Protein AF-A0A523I0T0-F1 (afdb_monomer_lite)

Secondary structure (DSSP, 8-state):
--SSS--EEEE-SSS-B-SS-EEETTEEEEEB-STT-EEEEEEEEEETTEEEEEEEEEEE--TTSPPPHHHHHHHHHHHHHHHHHS--------SS--TTSHHHHTTT-HHHHHHHHTSGGGGHHHHHHTTT-TT-HHHHHHHBSSTTSTTS---TTT-GGGBSS-HHHHS-BSSS-HHHHHHHHHTT-----TTTTS-TTB----HHHHHTTSSTTT-TT--HHHHHTTT--

Radius of gyration: 25.69 Å; chains: 1; bounding box: 60×39×74 Å

Structure (mmCIF, N/CA/C/O backbone):
data_AF-A0A523I0T0-F1
#
_entry.id   AF-A0A523I0T0-F1
#
loop_
_atom_site.group_P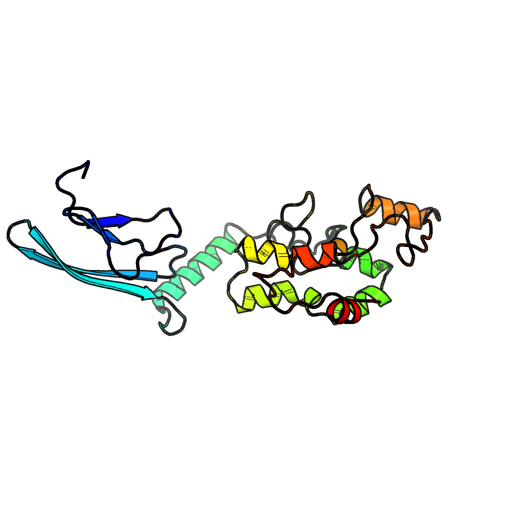DB
_atom_site.id
_atom_site.type_symbol
_atom_site.label_atom_id
_atom_site.label_alt_id
_atom_site.label_comp_id
_atom_site.label_asym_id
_atom_site.label_entity_id
_atom_site.label_seq_id
_atom_site.pdbx_PDB_ins_code
_atom_site.Cartn_x
_atom_site.Cartn_y
_atom_site.Cartn_z
_atom_site.occupancy
_atom_site.B_iso_or_equiv
_atom_site.auth_seq_id
_atom_site.auth_comp_id
_atom_site.auth_asym_id
_atom_site.auth_atom_id
_atom_site.pdbx_PDB_model_num
ATOM 1 N N . GLN A 1 1 ? -18.022 21.959 32.969 1.00 61.81 1 GLN A N 1
ATOM 2 C CA . GLN A 1 1 ? -19.221 21.447 32.270 1.00 61.81 1 GLN A CA 1
ATOM 3 C C . GLN A 1 1 ? -19.981 22.654 31.730 1.00 61.81 1 GLN A C 1
ATOM 5 O O . GLN A 1 1 ? -20.271 23.535 32.523 1.00 61.81 1 GLN A O 1
ATOM 10 N N . LYS A 1 2 ? -20.176 22.768 30.404 1.00 80.88 2 LYS A N 1
ATOM 11 C CA . LYS A 1 2 ? -20.834 23.942 29.781 1.00 80.88 2 LYS A CA 1
ATOM 12 C C . LYS A 1 2 ? -22.354 23.777 29.613 1.00 80.88 2 LYS A C 1
ATOM 14 O O . LYS A 1 2 ? -23.049 24.778 29.516 1.00 80.88 2 LYS A O 1
ATOM 19 N N . VAL A 1 3 ? -22.856 22.538 29.596 1.00 86.50 3 VAL A N 1
ATOM 20 C CA . VAL A 1 3 ? -24.287 22.200 29.487 1.00 86.50 3 VAL A CA 1
ATOM 21 C C . VAL A 1 3 ? -24.682 21.310 30.666 1.00 86.50 3 VAL A C 1
ATOM 23 O O . VAL A 1 3 ? -23.983 20.340 30.972 1.00 86.50 3 VAL A O 1
ATOM 26 N N . ASN A 1 4 ? -25.783 21.656 31.332 1.00 85.56 4 ASN A N 1
ATOM 27 C CA . ASN A 1 4 ? -26.308 20.945 32.499 1.00 85.56 4 ASN A CA 1
ATOM 28 C C . ASN A 1 4 ? -27.367 19.909 32.087 1.00 85.56 4 ASN A C 1
ATOM 30 O O . ASN A 1 4 ? -28.010 20.065 31.055 1.00 85.56 4 ASN A O 1
ATOM 34 N N . GLY A 1 5 ? -27.557 18.869 32.906 1.00 86.94 5 GLY A N 1
ATOM 35 C CA . GLY A 1 5 ? -28.616 17.865 32.714 1.00 86.94 5 GLY A CA 1
ATOM 36 C C . GLY A 1 5 ? -28.286 16.710 31.762 1.00 86.94 5 GLY A C 1
ATOM 37 O O . GLY A 1 5 ? -29.172 15.925 31.454 1.00 86.94 5 GLY A O 1
ATOM 38 N N . ILE A 1 6 ? -27.039 16.589 31.292 1.00 89.12 6 ILE A N 1
ATOM 39 C CA . ILE A 1 6 ? -26.602 15.455 30.464 1.00 89.12 6 ILE A CA 1
ATOM 40 C C . ILE A 1 6 ? -25.821 14.469 31.332 1.00 89.12 6 ILE A C 1
ATOM 42 O O . ILE A 1 6 ? -24.709 14.775 31.769 1.00 89.12 6 ILE A O 1
ATOM 46 N N . ASP A 1 7 ? -26.377 13.280 31.545 1.00 88.19 7 ASP A N 1
ATOM 47 C CA . ASP A 1 7 ? -25.743 12.226 32.346 1.00 88.19 7 ASP A CA 1
ATOM 48 C C . ASP A 1 7 ? -24.872 11.281 31.512 1.00 88.19 7 ASP A C 1
ATOM 50 O O . ASP A 1 7 ? -23.849 10.798 32.000 1.00 88.19 7 ASP A O 1
ATOM 54 N N . ILE A 1 8 ? -25.236 11.043 30.246 1.00 90.62 8 ILE A N 1
ATOM 55 C CA . ILE A 1 8 ? -24.510 10.155 29.329 1.00 90.62 8 ILE A CA 1
ATOM 56 C C . ILE A 1 8 ? -24.350 10.822 27.961 1.00 90.62 8 ILE A C 1
ATOM 58 O O . ILE A 1 8 ? -25.305 11.360 27.406 1.00 90.62 8 ILE A O 1
ATOM 62 N N . ILE A 1 9 ? -23.145 10.743 27.398 1.00 91.38 9 ILE A N 1
ATOM 63 C CA . ILE A 1 9 ? -22.835 11.098 26.015 1.00 91.38 9 ILE A CA 1
ATOM 64 C C . ILE A 1 9 ? -22.282 9.864 25.315 1.00 91.38 9 ILE A C 1
ATOM 66 O O . ILE A 1 9 ? -21.262 9.298 25.711 1.00 91.38 9 ILE A O 1
ATOM 70 N N . ILE A 1 10 ? -22.946 9.492 24.229 1.00 90.25 10 ILE A N 1
ATOM 71 C CA . ILE A 1 10 ? -22.467 8.503 23.274 1.00 90.25 10 ILE A CA 1
ATOM 72 C C . ILE A 1 10 ? -21.902 9.295 22.095 1.00 90.25 10 ILE A C 1
ATOM 74 O O . ILE A 1 10 ? -22.659 9.886 21.327 1.00 90.25 10 ILE A O 1
ATOM 78 N N . SER A 1 11 ? -20.576 9.382 22.000 1.00 84.62 11 SER A N 1
ATOM 79 C CA . SER A 1 11 ? -19.904 10.229 21.011 1.00 84.62 11 SER A CA 1
ATOM 80 C C . SER A 1 11 ? -19.374 9.398 19.847 1.00 84.62 11 SER A C 1
ATOM 82 O O . SER A 1 11 ? -18.703 8.385 20.043 1.00 84.62 11 SER A O 1
ATOM 84 N N . GLY A 1 12 ? -19.651 9.869 18.632 1.00 74.94 12 GLY A N 1
ATOM 85 C CA . GLY A 1 12 ? -19.039 9.402 17.386 1.00 74.94 12 GLY A CA 1
ATOM 86 C C . GLY A 1 12 ? -18.288 10.537 16.685 1.00 74.94 12 GLY A C 1
ATOM 87 O O . GLY A 1 12 ? -17.949 11.527 17.328 1.00 74.94 12 GLY A O 1
ATOM 88 N N . HIS A 1 13 ? -18.107 10.414 15.367 1.00 72.19 13 HIS A N 1
ATOM 89 C CA . HIS A 1 13 ? -17.431 11.346 14.443 1.00 72.19 13 HIS A CA 1
ATOM 90 C C . HIS A 1 13 ? -15.914 11.165 14.299 1.00 72.19 13 HIS A C 1
ATOM 92 O O . HIS A 1 13 ? -15.444 10.995 13.175 1.00 72.19 13 HIS A O 1
ATOM 98 N N . ASP A 1 14 ? -15.153 11.154 15.391 1.00 65.44 14 ASP A N 1
ATOM 99 C CA . ASP A 1 14 ? -13.724 10.841 15.334 1.00 65.44 14 ASP A CA 1
ATOM 100 C C . ASP A 1 14 ? -13.468 9.327 15.432 1.00 65.44 14 ASP A C 1
ATOM 102 O O . ASP A 1 14 ? -14.340 8.528 15.775 1.00 65.44 14 ASP A O 1
ATOM 106 N N . THR A 1 15 ? -12.257 8.894 15.087 1.00 73.06 15 THR A N 1
ATOM 107 C CA . THR A 1 15 ? -11.855 7.483 15.212 1.00 73.06 15 THR A CA 1
ATOM 108 C C . THR A 1 15 ? -11.421 7.126 16.635 1.00 73.06 15 THR A C 1
ATOM 110 O O . THR A 1 15 ? -10.861 6.047 16.850 1.00 73.06 15 THR A O 1
ATOM 113 N N . GLN A 1 16 ? -11.638 8.022 17.606 1.00 71.56 16 GLN A N 1
ATOM 114 C CA . GLN A 1 16 ? -11.238 7.798 18.988 1.00 71.56 16 GLN A CA 1
ATOM 115 C C . GLN A 1 16 ? -12.100 6.710 19.625 1.00 71.56 16 GLN A C 1
ATOM 117 O O . GLN A 1 16 ? -13.271 6.509 19.299 1.00 71.56 16 GLN A O 1
ATOM 122 N N . ARG A 1 17 ? -11.493 5.973 20.554 1.00 79.69 17 ARG A N 1
ATOM 123 C CA . ARG A 1 17 ? -12.174 4.925 21.308 1.00 79.69 17 ARG A CA 1
ATOM 124 C C . ARG A 1 17 ? -11.760 4.968 22.763 1.00 79.69 17 ARG A C 1
ATOM 126 O O . ARG A 1 17 ? -10.585 5.140 23.085 1.00 79.69 17 ARG A O 1
ATOM 133 N N . THR A 1 18 ? -12.720 4.709 23.633 1.00 82.00 18 THR A N 1
ATOM 134 C CA . THR A 1 18 ? -12.491 4.568 25.067 1.00 82.00 18 THR A CA 1
ATOM 135 C C . THR A 1 18 ? -12.765 3.125 25.468 1.00 82.00 18 THR A C 1
ATOM 137 O O . THR A 1 18 ? -13.880 2.643 25.280 1.00 82.00 18 THR A O 1
ATOM 140 N N . GLN A 1 19 ? -11.773 2.424 26.029 1.00 82.06 19 GLN A N 1
ATOM 141 C CA . GLN A 1 19 ? -11.957 1.030 26.472 1.00 82.06 19 GLN A CA 1
ATOM 142 C C . GLN A 1 19 ? -12.979 0.909 27.613 1.00 82.06 19 GLN A C 1
ATOM 144 O O . GLN A 1 19 ? -13.747 -0.050 27.678 1.00 82.06 19 GLN A O 1
ATOM 149 N N . LYS A 1 20 ? -12.989 1.911 28.497 1.00 87.94 20 LYS A N 1
ATOM 150 C CA . LYS A 1 20 ? -13.988 2.130 29.545 1.00 87.94 20 LYS A CA 1
ATOM 151 C C . LYS A 1 20 ? -14.533 3.552 29.410 1.00 87.94 20 LYS A C 1
ATOM 153 O O . LYS A 1 20 ? -13.787 4.408 28.935 1.00 87.94 20 LYS A O 1
ATOM 158 N N . PRO A 1 21 ? -15.771 3.832 29.839 1.00 89.62 21 PRO A N 1
ATOM 159 C CA . PRO A 1 21 ? -16.341 5.167 29.723 1.00 89.62 21 PRO A CA 1
ATOM 160 C C . PRO A 1 21 ? -15.523 6.192 30.509 1.00 89.62 21 PRO A C 1
ATOM 162 O O . PRO A 1 21 ? -15.127 5.944 31.650 1.00 89.62 21 PRO A O 1
ATOM 165 N N . ALA A 1 22 ? -15.285 7.350 29.907 1.00 89.06 22 ALA A N 1
ATOM 166 C CA . ALA A 1 22 ? -14.664 8.482 30.572 1.00 89.06 22 ALA A CA 1
ATOM 167 C C . ALA A 1 22 ? -15.710 9.242 31.397 1.00 89.06 22 ALA A C 1
ATOM 169 O O . ALA A 1 22 ? -16.872 9.331 31.009 1.00 89.06 22 ALA A O 1
ATOM 170 N N . ARG A 1 23 ? -15.314 9.834 32.526 1.00 88.06 23 ARG A N 1
ATOM 171 C CA . ARG A 1 23 ? -16.194 10.707 33.315 1.00 88.06 23 ARG A CA 1
ATOM 172 C C . ARG A 1 23 ? -15.711 12.147 33.202 1.00 88.06 23 ARG A C 1
ATOM 174 O O . ARG A 1 23 ? -14.599 12.459 33.615 1.00 88.06 23 ARG A O 1
ATOM 181 N N . ILE A 1 24 ? -16.553 13.022 32.658 1.00 87.44 24 ILE A N 1
ATOM 182 C CA . ILE A 1 24 ? -16.276 14.454 32.512 1.00 87.44 24 ILE A CA 1
ATOM 183 C C . ILE A 1 24 ? -17.302 15.217 33.351 1.00 87.44 24 ILE A C 1
ATOM 185 O O . ILE A 1 24 ? -18.453 15.404 32.960 1.00 87.44 24 ILE A O 1
ATOM 189 N N . GLY A 1 25 ? -16.891 15.643 34.548 1.00 87.56 25 GLY A N 1
ATOM 190 C CA . GLY A 1 25 ? -17.814 16.196 35.540 1.00 87.56 25 GLY A CA 1
ATOM 191 C C . GLY A 1 25 ? -18.837 15.148 35.990 1.00 87.56 25 GLY A C 1
ATOM 192 O O . GLY A 1 25 ? -18.470 14.074 36.477 1.00 87.56 25 GLY A O 1
ATOM 193 N N . LYS A 1 26 ? -20.131 15.452 35.835 1.00 85.06 26 LYS A N 1
ATOM 194 C CA . LYS A 1 26 ? -21.208 14.501 36.160 1.00 85.06 26 LYS A CA 1
ATOM 195 C C . LYS A 1 26 ? -21.524 13.526 35.024 1.00 85.06 26 LYS A C 1
ATOM 197 O O . LYS A 1 26 ? -22.136 12.499 35.292 1.00 85.06 26 LYS A O 1
ATOM 202 N N . THR A 1 27 ? -21.057 13.816 33.813 1.00 89.81 27 THR A N 1
ATOM 203 C CA . THR A 1 27 ? -21.415 13.095 32.593 1.00 89.81 27 THR A CA 1
ATOM 204 C C . THR A 1 27 ? -20.467 11.928 32.327 1.00 89.81 27 THR A C 1
ATOM 206 O O . THR A 1 27 ? -19.245 12.072 32.414 1.00 89.81 27 THR A O 1
ATOM 209 N N . VAL A 1 28 ? -21.028 10.780 31.966 1.00 91.25 28 VAL A N 1
ATOM 210 C CA . VAL A 1 28 ? -20.309 9.621 31.430 1.00 91.25 28 VAL A CA 1
ATOM 211 C C . VAL A 1 28 ? -20.223 9.756 29.913 1.00 91.25 28 VAL A C 1
ATOM 213 O O . VAL A 1 28 ? -21.230 9.981 29.255 1.00 91.25 28 VAL A O 1
ATOM 216 N N . VAL A 1 29 ? -19.033 9.616 29.346 1.00 91.06 29 VAL A N 1
ATOM 217 C CA . VAL A 1 29 ? -18.774 9.728 27.910 1.00 91.06 29 VAL A CA 1
ATOM 218 C C . VAL A 1 29 ? -18.196 8.415 27.407 1.00 91.06 29 VAL A C 1
ATOM 220 O O . VAL A 1 29 ? -17.212 7.918 27.955 1.00 91.06 29 VAL A O 1
ATOM 223 N N . MET A 1 30 ? -18.786 7.861 26.353 1.00 90.62 30 MET A N 1
ATOM 224 C CA . MET A 1 30 ? -18.256 6.686 25.673 1.00 90.62 30 MET A CA 1
ATOM 225 C C . MET A 1 30 ? -18.042 6.977 24.191 1.00 90.62 30 MET A C 1
ATOM 227 O O . MET A 1 30 ? -18.930 7.508 23.526 1.00 90.62 30 MET A O 1
ATOM 231 N N . GLN A 1 31 ? -16.860 6.613 23.693 1.00 88.06 31 GLN A N 1
ATOM 232 C CA . GLN A 1 31 ? -16.504 6.661 22.276 1.00 88.06 31 GLN A CA 1
ATOM 233 C C . GLN A 1 31 ? -16.249 5.246 21.763 1.00 88.06 31 GLN A C 1
ATOM 235 O O . GLN A 1 31 ? -15.441 4.506 22.335 1.00 88.06 31 GLN A O 1
ATOM 240 N N . MET A 1 32 ? -16.934 4.871 20.681 1.00 83.56 32 MET A N 1
ATOM 241 C CA . MET A 1 32 ? -16.984 3.491 20.182 1.00 83.56 32 MET A CA 1
ATOM 242 C C . MET A 1 32 ? -16.149 3.265 18.914 1.00 83.56 32 MET A C 1
ATOM 244 O O . MET A 1 32 ? -16.298 2.242 18.248 1.00 83.56 32 MET A O 1
ATOM 248 N N . GLY A 1 33 ? -15.242 4.188 18.584 1.00 81.88 33 GLY A N 1
ATOM 249 C CA . GLY A 1 33 ? -14.439 4.106 17.369 1.00 81.88 33 GLY A CA 1
ATOM 250 C C . GLY A 1 33 ? -15.294 4.186 16.103 1.00 81.88 33 GLY A C 1
ATOM 251 O O . GLY A 1 33 ? -16.332 4.842 16.070 1.00 81.88 33 GLY A O 1
ATOM 252 N N . SER A 1 34 ? -14.845 3.523 15.037 1.00 77.00 34 SER A N 1
ATOM 253 C CA . SER A 1 34 ? -15.437 3.640 13.702 1.00 77.00 34 SER A CA 1
ATOM 254 C C . SER A 1 34 ? -15.653 2.286 13.017 1.00 77.00 34 SER A C 1
ATOM 256 O O . SER A 1 34 ? -15.218 1.235 13.498 1.00 77.00 34 SER A O 1
ATOM 258 N N . LYS A 1 35 ? -16.338 2.324 11.863 1.00 72.62 35 LYS A N 1
ATOM 259 C CA . LYS A 1 35 ? -16.539 1.189 10.941 1.00 72.62 35 LYS A CA 1
ATOM 260 C C . LYS A 1 35 ? -17.270 -0.020 11.546 1.00 72.62 35 LYS A C 1
ATOM 262 O O . LYS A 1 35 ? -17.065 -1.137 11.093 1.00 72.62 35 LYS A O 1
ATOM 267 N N . GLY A 1 36 ? -18.071 0.183 12.595 1.00 80.12 36 GLY A N 1
ATOM 268 C CA . GLY A 1 36 ? -18.826 -0.903 13.230 1.00 80.12 36 GLY A CA 1
ATOM 269 C C . GLY A 1 36 ? -17.959 -1.999 13.862 1.00 80.12 36 GLY A C 1
ATOM 270 O O . GLY A 1 36 ? -18.461 -3.079 14.130 1.00 80.12 36 GLY A O 1
ATOM 271 N N . LYS A 1 37 ? -16.664 -1.751 14.120 1.00 81.06 37 LYS A N 1
ATOM 272 C CA . LYS A 1 37 ? -15.746 -2.756 14.698 1.00 81.06 37 LYS A CA 1
ATOM 273 C C . LYS A 1 37 ? -15.924 -2.962 16.203 1.00 81.06 37 LYS A C 1
ATOM 275 O O . LYS A 1 37 ? -15.339 -3.880 16.782 1.00 81.06 37 LYS A O 1
ATOM 280 N N . TYR A 1 38 ? -16.694 -2.093 16.851 1.00 88.44 38 TYR A N 1
ATOM 281 C CA . TYR A 1 38 ? -16.902 -2.134 18.287 1.00 88.44 38 TYR A CA 1
ATOM 282 C C . TYR A 1 38 ? -18.344 -1.814 18.657 1.00 88.44 38 TYR A C 1
ATOM 284 O O . TYR A 1 38 ? -18.980 -0.951 18.055 1.00 88.44 38 TYR A O 1
ATOM 292 N N . LEU A 1 39 ? -18.815 -2.469 19.711 1.00 90.19 39 LEU A N 1
ATOM 293 C CA . LEU A 1 39 ? -20.078 -2.192 20.369 1.00 90.19 39 LEU A CA 1
ATOM 294 C C . LEU A 1 39 ? -19.797 -1.593 21.748 1.00 90.19 39 LEU A C 1
ATOM 296 O O . LEU A 1 39 ? -19.111 -2.198 22.574 1.00 90.19 39 LEU A O 1
ATOM 300 N N . GLY A 1 40 ? -20.323 -0.397 22.006 1.00 91.00 40 GLY A N 1
ATOM 301 C CA . GLY A 1 40 ? -20.300 0.178 23.346 1.00 91.00 40 GLY A CA 1
ATOM 302 C C . GLY A 1 40 ? -21.360 -0.482 24.219 1.00 91.00 40 GLY A C 1
ATOM 303 O O . GLY A 1 40 ? -22.545 -0.347 23.936 1.00 91.00 40 GLY A O 1
ATOM 304 N N . HIS A 1 41 ? -20.943 -1.187 25.270 1.00 92.19 41 HIS A N 1
ATOM 305 C CA . HIS A 1 41 ? -21.846 -1.746 26.268 1.00 92.19 41 HIS A CA 1
ATOM 306 C C . HIS A 1 41 ? -21.789 -0.895 27.531 1.00 92.19 41 HIS A C 1
ATOM 308 O O . HIS A 1 41 ? -20.725 -0.757 28.136 1.00 92.19 41 HIS A O 1
ATOM 314 N N . LEU A 1 42 ? -22.930 -0.332 27.917 1.00 92.62 42 LEU A N 1
ATOM 315 C CA . LEU A 1 42 ? -23.086 0.454 29.128 1.00 92.62 42 LEU A CA 1
ATOM 316 C C . LEU A 1 42 ? -24.276 -0.075 29.926 1.00 92.62 42 LEU A C 1
ATOM 318 O O . LEU A 1 42 ? -25.382 -0.179 29.400 1.00 92.62 42 LEU A O 1
ATOM 322 N N . GLU A 1 43 ? -24.043 -0.359 31.197 1.00 93.12 43 GLU A N 1
ATOM 323 C CA . GLU A 1 43 ? -25.057 -0.784 32.149 1.00 93.12 43 GLU A CA 1
ATOM 324 C C . GLU A 1 43 ? -25.207 0.283 33.231 1.00 93.12 43 GLU A C 1
ATOM 326 O O . GLU A 1 43 ? -24.215 0.769 33.781 1.00 93.12 43 GLU A O 1
ATOM 331 N N . PHE A 1 44 ? -26.443 0.660 33.556 1.00 92.06 44 PHE A N 1
ATOM 332 C CA . PHE A 1 44 ? -26.725 1.717 34.525 1.00 92.06 44 PHE A CA 1
ATOM 333 C C . PHE A 1 44 ? -27.906 1.362 35.420 1.00 92.06 44 PHE A C 1
ATOM 335 O O . PHE A 1 44 ? -28.835 0.672 35.007 1.00 92.06 44 PHE A O 1
ATOM 342 N N . LYS A 1 45 ? -27.908 1.935 36.624 1.00 91.62 45 LYS A N 1
ATOM 343 C CA . LYS A 1 45 ? -29.076 1.996 37.504 1.00 91.62 45 LYS A CA 1
ATOM 344 C C . LYS A 1 45 ? -29.689 3.384 37.453 1.00 91.62 45 LYS A C 1
ATOM 346 O O . LYS A 1 45 ? -28.970 4.384 37.530 1.00 91.62 45 LYS A O 1
ATOM 351 N N . VAL A 1 46 ? -31.015 3.421 37.384 1.00 90.50 46 VAL A N 1
ATOM 352 C CA . VAL A 1 46 ? -31.809 4.649 37.418 1.00 90.50 46 VAL A CA 1
ATOM 353 C C . VAL A 1 46 ? -32.584 4.689 38.731 1.00 90.50 46 VAL A C 1
ATOM 355 O O . VAL A 1 46 ? -33.361 3.781 39.016 1.00 90.50 46 VAL A O 1
ATOM 358 N N . ALA A 1 47 ? -32.366 5.728 39.537 1.00 87.38 47 ALA A N 1
ATOM 359 C CA . ALA A 1 47 ? -33.095 5.952 40.784 1.00 87.38 47 ALA A CA 1
ATOM 360 C C . ALA A 1 47 ? -33.300 7.452 41.012 1.00 87.38 47 ALA A C 1
ATOM 362 O O . ALA A 1 47 ? -32.341 8.214 40.944 1.00 87.38 47 ALA A O 1
ATOM 363 N N . SER A 1 48 ? -34.535 7.878 41.291 1.00 82.50 48 SER A N 1
ATOM 364 C CA . SER A 1 48 ? -34.863 9.272 41.646 1.00 82.50 48 SER A CA 1
ATOM 365 C C . SER A 1 48 ? -34.245 10.321 40.703 1.00 82.50 48 SER A C 1
ATOM 367 O O . SER A 1 48 ? -33.629 11.282 41.158 1.00 82.50 48 SER A O 1
ATOM 369 N N . ASN A 1 49 ? -34.386 10.122 39.385 1.00 77.38 49 ASN A N 1
ATOM 370 C CA . ASN A 1 49 ? -33.811 10.962 38.318 1.00 77.38 49 ASN A CA 1
ATOM 371 C C . ASN A 1 49 ? -32.271 11.029 38.282 1.00 77.38 49 ASN A C 1
ATOM 373 O O . ASN A 1 49 ? -31.709 11.936 37.675 1.00 77.38 49 ASN A O 1
ATOM 377 N N . LEU A 1 50 ? -31.581 10.074 38.907 1.00 79.62 50 LEU A N 1
ATOM 378 C CA . LEU A 1 50 ? -30.132 9.924 38.832 1.00 79.62 50 LEU A CA 1
ATOM 379 C C . LEU A 1 50 ? -29.772 8.654 38.066 1.00 79.62 50 LEU A C 1
ATOM 381 O O . LEU A 1 50 ? -30.309 7.577 38.337 1.00 79.62 50 LEU A O 1
ATOM 385 N N . ILE A 1 51 ? -28.819 8.785 37.144 1.00 85.44 51 ILE A N 1
ATOM 386 C CA . ILE A 1 51 ? -28.206 7.661 36.437 1.00 85.44 51 ILE A CA 1
ATOM 387 C C . ILE A 1 51 ? -26.849 7.362 37.071 1.00 85.44 51 ILE A C 1
ATOM 389 O O . ILE A 1 51 ? -25.977 8.225 37.177 1.00 85.44 51 ILE A O 1
ATOM 393 N N . SER A 1 52 ? -26.656 6.112 37.478 1.00 85.06 52 SER A N 1
ATOM 394 C CA . SER A 1 52 ? -25.393 5.620 38.027 1.00 85.06 52 SER A CA 1
ATOM 395 C C . SER A 1 52 ? -24.866 4.475 37.169 1.00 85.06 52 SER A C 1
ATOM 397 O O . SER A 1 52 ? -25.526 3.451 37.010 1.00 85.06 52 SER A O 1
ATOM 399 N N . LEU A 1 53 ? -23.685 4.669 36.575 1.00 83.62 53 LEU A N 1
ATOM 400 C CA . LEU A 1 53 ? -23.012 3.648 35.771 1.00 83.62 53 LEU A CA 1
ATOM 401 C C . LEU A 1 53 ? -22.639 2.456 36.662 1.00 83.62 53 LEU A C 1
ATOM 403 O O . LEU A 1 53 ? -21.961 2.632 37.673 1.00 83.62 53 LEU A O 1
ATOM 407 N N . VAL A 1 54 ? -23.069 1.265 36.259 1.00 83.31 54 VAL A N 1
ATOM 408 C CA . VAL A 1 54 ? -22.730 -0.021 36.880 1.00 83.31 54 VAL A CA 1
ATOM 409 C C . VAL A 1 54 ? -21.495 -0.596 36.200 1.00 83.31 54 VAL A C 1
ATOM 411 O O . VAL A 1 54 ? -20.491 -0.865 36.854 1.00 83.31 54 VAL A O 1
ATOM 414 N N . GLU A 1 55 ? -21.542 -0.715 34.875 1.00 87.44 55 GLU A N 1
ATOM 415 C CA . GLU A 1 55 ? -20.451 -1.243 34.063 1.00 87.44 55 GLU A CA 1
ATOM 416 C C . GLU A 1 55 ? -20.404 -0.510 32.725 1.00 87.44 55 GLU A C 1
ATOM 418 O O . GLU A 1 55 ? -21.425 -0.110 32.171 1.00 87.44 55 GLU A O 1
ATOM 423 N N . GLY A 1 56 ? -19.205 -0.341 32.178 1.00 90.81 56 GLY A N 1
ATOM 424 C CA . GLY A 1 56 ? -19.047 0.096 30.804 1.00 90.81 56 GLY A CA 1
ATOM 425 C C . GLY A 1 56 ? -17.838 -0.556 30.163 1.00 90.81 56 GLY A C 1
ATOM 426 O O . GLY A 1 56 ? -16.738 -0.501 30.720 1.00 90.81 56 GLY A O 1
ATOM 427 N N . LYS A 1 57 ? -18.034 -1.161 28.992 1.00 90.00 57 LYS A N 1
ATOM 428 C CA . LYS A 1 57 ? -16.973 -1.826 28.235 1.00 90.00 57 LYS A CA 1
ATOM 429 C C . LYS A 1 57 ? -17.176 -1.692 26.740 1.00 90.00 57 LYS A C 1
ATOM 431 O O . LYS A 1 57 ? -18.296 -1.746 26.239 1.00 90.00 57 LYS A O 1
ATOM 436 N N . LEU A 1 58 ? -16.068 -1.572 26.027 1.00 90.06 58 LEU A N 1
ATOM 437 C CA . LEU A 1 58 ? -16.054 -1.651 24.578 1.00 90.06 58 LEU A CA 1
ATOM 438 C C . LEU A 1 58 ? -15.882 -3.114 24.147 1.00 90.06 58 LEU A C 1
ATOM 440 O O . LEU A 1 58 ? -14.876 -3.749 24.457 1.00 90.06 58 LEU A O 1
ATOM 444 N N . VAL A 1 59 ? -16.867 -3.656 23.439 1.00 89.88 59 VAL A N 1
ATOM 445 C CA . VAL A 1 59 ? -16.847 -5.028 22.926 1.00 89.88 59 VAL A CA 1
ATOM 446 C C . VAL A 1 59 ? -16.338 -5.003 21.492 1.00 89.88 59 VAL A C 1
ATOM 448 O O . VAL A 1 59 ? -16.900 -4.313 20.649 1.00 89.88 59 VAL A O 1
ATOM 451 N N . SER A 1 60 ? -15.270 -5.744 21.200 1.00 88.94 60 SER A N 1
ATOM 452 C CA . SER A 1 60 ? -14.772 -5.890 19.828 1.00 88.94 60 SER A CA 1
ATOM 453 C C . SER A 1 60 ? -15.662 -6.847 19.041 1.00 88.94 60 SER A C 1
ATOM 455 O O . SER A 1 60 ? -15.810 -8.005 19.430 1.00 88.94 60 SER A O 1
ATOM 457 N N . LEU A 1 61 ? -16.201 -6.368 17.921 1.00 86.12 61 LEU A N 1
ATOM 458 C CA . LEU A 1 61 ? -16.923 -7.184 16.952 1.00 86.12 61 LEU A CA 1
ATOM 459 C C . LEU A 1 61 ? -15.896 -7.770 15.978 1.00 86.12 61 LEU A C 1
ATOM 461 O O . LEU A 1 61 ? -15.326 -7.059 15.155 1.00 86.12 61 LEU A O 1
ATOM 465 N N . ASN A 1 62 ? -15.576 -9.048 16.163 1.00 84.12 62 ASN A N 1
ATOM 466 C CA . ASN A 1 62 ? -14.599 -9.795 15.371 1.00 84.12 62 ASN A CA 1
ATOM 467 C C . ASN A 1 62 ? -15.165 -11.175 15.012 1.00 84.12 62 ASN A C 1
ATOM 469 O O . ASN A 1 62 ? -16.215 -11.556 15.522 1.00 84.12 62 ASN A O 1
ATOM 473 N N . ALA A 1 63 ? -14.430 -11.944 14.206 1.00 81.38 63 ALA A N 1
ATOM 474 C CA . ALA A 1 63 ? -14.846 -13.249 13.679 1.00 81.38 63 ALA A CA 1
ATOM 475 C C . ALA A 1 63 ? -15.238 -14.313 14.730 1.00 81.38 63 ALA A C 1
ATOM 477 O O . ALA A 1 63 ? -15.744 -15.371 14.370 1.00 81.38 63 ALA A O 1
ATOM 478 N N . LYS A 1 64 ? -15.004 -14.074 16.029 1.00 85.88 64 LYS A N 1
ATOM 479 C CA . LYS A 1 64 ? -15.503 -14.951 17.102 1.00 85.88 64 LYS A CA 1
ATOM 480 C C . LYS A 1 64 ? -16.999 -14.779 17.365 1.00 85.88 64 LYS A C 1
ATOM 482 O O . LYS A 1 64 ? -17.592 -15.642 18.006 1.00 85.88 64 LYS A O 1
ATOM 487 N N . ILE A 1 65 ? -17.588 -13.666 16.934 1.00 88.81 65 ILE A N 1
ATOM 488 C CA . ILE A 1 65 ? -19.023 -13.412 17.017 1.00 88.81 65 ILE A CA 1
ATOM 489 C C . ILE A 1 65 ? -19.610 -13.798 15.656 1.00 88.81 65 ILE A C 1
ATOM 491 O O . ILE A 1 65 ? -19.245 -13.168 14.666 1.00 88.81 65 ILE A O 1
ATOM 495 N N . PRO A 1 66 ? -20.451 -14.842 15.579 1.00 88.81 66 PRO A N 1
ATOM 496 C CA . PRO A 1 66 ? -21.034 -15.264 14.314 1.00 88.81 66 PRO A CA 1
ATOM 497 C C . PRO A 1 66 ? -22.017 -14.215 13.794 1.00 88.81 66 PRO A C 1
ATOM 499 O O . PRO A 1 66 ? -22.723 -13.573 14.576 1.00 88.81 66 PRO A O 1
ATOM 502 N N . ASP A 1 67 ? -22.092 -14.092 12.471 1.00 85.94 67 ASP A N 1
ATOM 503 C CA . ASP A 1 67 ? -23.072 -13.231 11.822 1.00 85.94 67 ASP A CA 1
ATOM 504 C C . ASP A 1 67 ? -24.498 -13.728 12.085 1.00 85.94 67 ASP A C 1
ATOM 506 O O . ASP A 1 67 ? -24.788 -14.929 12.079 1.00 85.94 67 ASP A O 1
ATOM 510 N N . ASP A 1 68 ? -25.415 -12.783 12.282 1.00 93.94 68 ASP A N 1
ATOM 511 C CA . ASP A 1 68 ? -26.839 -13.082 12.361 1.00 93.94 68 ASP A CA 1
ATOM 512 C C . ASP A 1 68 ? -27.360 -13.475 10.970 1.00 93.94 68 ASP A C 1
ATOM 514 O O . ASP A 1 68 ? -27.262 -12.706 10.012 1.00 93.94 68 ASP A O 1
ATOM 518 N N . GLN A 1 69 ? -27.932 -14.678 10.851 1.00 93.50 69 GLN A N 1
ATOM 519 C CA . GLN A 1 69 ? -28.354 -15.233 9.558 1.00 93.50 69 GLN A CA 1
ATOM 520 C C . GLN A 1 69 ? -29.421 -14.383 8.859 1.00 93.50 69 GLN A C 1
ATOM 522 O O . GLN A 1 69 ? -29.435 -14.294 7.630 1.00 93.50 69 GLN A O 1
ATOM 527 N N . ARG A 1 70 ? -30.314 -13.745 9.624 1.00 95.38 70 ARG A N 1
ATOM 528 C CA . ARG A 1 70 ? -31.370 -12.897 9.069 1.00 95.38 70 ARG A CA 1
ATOM 529 C C . ARG A 1 70 ? -30.774 -11.601 8.527 1.00 95.38 70 ARG A C 1
ATOM 531 O O . ARG A 1 70 ? -31.130 -11.195 7.423 1.00 95.38 70 ARG A O 1
ATOM 538 N N . LEU A 1 71 ? -29.871 -10.960 9.271 1.00 90.88 71 LEU A N 1
ATOM 539 C CA . LEU A 1 71 ? -29.174 -9.760 8.802 1.00 90.88 71 LEU A CA 1
ATOM 540 C C . LEU A 1 7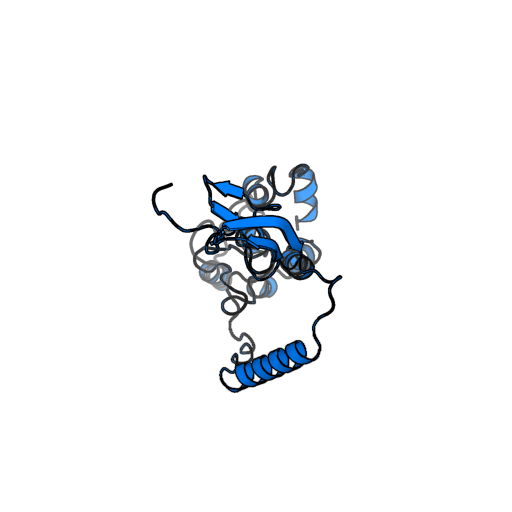1 ? -28.273 -10.062 7.605 1.00 90.88 71 LEU A C 1
ATOM 542 O O . LEU A 1 71 ? -28.303 -9.306 6.641 1.00 90.88 71 LEU A O 1
ATOM 546 N N . ALA A 1 72 ? -27.547 -11.180 7.616 1.00 81.38 72 ALA A N 1
ATOM 547 C CA . ALA A 1 72 ? -26.748 -11.618 6.474 1.00 81.38 72 ALA A CA 1
ATOM 548 C C . ALA A 1 72 ? -27.613 -11.806 5.214 1.00 81.38 72 ALA A C 1
ATOM 550 O O . ALA A 1 72 ? -27.217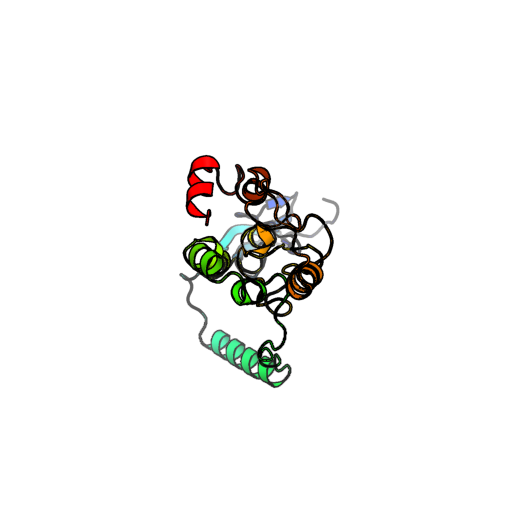 -11.399 4.122 1.00 81.38 72 ALA A O 1
ATOM 551 N N . GLY A 1 73 ? -28.825 -12.354 5.370 1.00 84.62 73 GLY A N 1
ATOM 552 C CA . GLY A 1 73 ? -29.816 -12.439 4.296 1.00 84.62 73 GLY A CA 1
ATOM 553 C C . GLY A 1 73 ? -30.215 -11.065 3.751 1.00 84.62 73 GLY A C 1
ATOM 554 O O . GLY A 1 73 ? -30.123 -10.842 2.547 1.00 84.62 73 GLY A O 1
ATOM 555 N N . LEU A 1 74 ? -30.575 -10.124 4.630 1.00 91.12 74 LEU A N 1
ATOM 556 C CA . LEU A 1 74 ? -30.955 -8.757 4.245 1.00 91.12 74 LEU A CA 1
ATOM 557 C C . LEU A 1 74 ? -29.810 -7.988 3.575 1.00 91.12 74 LEU A C 1
ATOM 559 O O . LEU A 1 74 ? -30.037 -7.290 2.591 1.00 91.12 74 LEU A O 1
ATOM 563 N N . VAL A 1 75 ? -28.583 -8.127 4.082 1.00 80.94 75 VAL A N 1
ATOM 564 C CA . VAL A 1 75 ? -27.383 -7.544 3.465 1.00 80.94 75 VAL A CA 1
ATOM 565 C C . VAL A 1 75 ? -27.163 -8.153 2.085 1.00 80.94 75 VAL A C 1
ATOM 567 O O . VAL A 1 75 ? -26.982 -7.415 1.126 1.00 80.94 75 VAL A O 1
ATOM 570 N N . SER A 1 76 ? -27.279 -9.477 1.943 1.00 76.81 76 SER A N 1
ATOM 571 C CA . SER A 1 76 ? -27.150 -10.143 0.643 1.00 76.81 76 SER A CA 1
ATOM 572 C C . SER A 1 76 ? -28.214 -9.687 -0.359 1.00 76.81 76 SER A C 1
ATOM 574 O O . SER A 1 76 ? -27.914 -9.495 -1.537 1.00 76.81 76 SER A O 1
ATOM 576 N N . GLU A 1 77 ? -29.461 -9.519 0.079 1.00 84.94 77 GLU A N 1
ATOM 577 C CA . GLU A 1 77 ? -30.543 -8.987 -0.752 1.00 84.94 77 GLU A CA 1
ATOM 578 C C . GLU A 1 77 ? -30.288 -7.535 -1.151 1.00 84.94 77 GLU A C 1
ATOM 580 O O . GLU A 1 77 ? -30.440 -7.196 -2.327 1.00 84.94 77 GLU A O 1
ATOM 585 N N . PHE A 1 78 ? -29.847 -6.699 -0.207 1.00 83.38 78 PHE A N 1
ATOM 586 C CA . PHE A 1 78 ? -29.448 -5.324 -0.479 1.00 83.38 78 PHE A CA 1
ATOM 587 C C . PHE A 1 78 ? -28.293 -5.269 -1.478 1.00 83.38 78 PHE A C 1
ATOM 589 O O . PHE A 1 78 ? -28.405 -4.550 -2.461 1.00 83.38 78 PHE A O 1
ATOM 596 N N . ASP A 1 79 ? -27.235 -6.058 -1.296 1.00 70.12 79 ASP A N 1
ATOM 597 C CA . ASP A 1 79 ? -26.082 -6.101 -2.198 1.00 70.12 79 ASP A CA 1
ATOM 598 C C . ASP A 1 79 ? -26.501 -6.524 -3.609 1.00 70.12 79 ASP A C 1
ATOM 600 O O . ASP A 1 79 ? -26.104 -5.900 -4.593 1.00 70.12 79 ASP A O 1
ATOM 604 N N . LYS A 1 80 ? -27.368 -7.539 -3.733 1.00 74.25 80 LYS A N 1
ATOM 605 C CA . LYS A 1 80 ? -27.935 -7.960 -5.026 1.00 74.25 80 LYS A CA 1
ATOM 606 C C . LYS A 1 80 ? -28.762 -6.847 -5.666 1.00 74.25 80 LYS A C 1
ATOM 608 O O . LYS A 1 80 ? -28.602 -6.573 -6.854 1.00 74.25 80 LYS A O 1
ATOM 613 N N . ALA A 1 81 ? -29.639 -6.202 -4.898 1.00 75.94 81 ALA A N 1
ATOM 614 C CA . ALA A 1 81 ? -30.479 -5.112 -5.382 1.00 75.94 81 ALA A CA 1
ATOM 615 C C . ALA A 1 81 ? -29.648 -3.880 -5.763 1.00 75.94 81 ALA A C 1
ATOM 617 O O . ALA A 1 81 ? -29.925 -3.258 -6.787 1.00 75.94 81 ALA A O 1
ATOM 618 N N . PHE A 1 82 ? -28.612 -3.570 -4.984 1.00 70.75 82 PHE A N 1
ATOM 619 C CA . PHE A 1 82 ? -27.661 -2.492 -5.210 1.00 70.75 82 PHE A CA 1
ATOM 620 C C . PHE A 1 82 ? -26.863 -2.743 -6.484 1.00 70.75 82 PHE A C 1
ATOM 622 O O . PHE A 1 82 ? -26.849 -1.880 -7.349 1.00 70.75 82 PHE A O 1
ATOM 629 N N . VAL A 1 83 ? -26.298 -3.940 -6.668 1.00 65.56 83 VAL A N 1
ATOM 630 C CA . VAL A 1 83 ? -25.621 -4.335 -7.915 1.00 65.56 83 VAL A CA 1
ATOM 631 C C . VAL A 1 83 ? -26.588 -4.344 -9.104 1.00 65.56 83 VAL A C 1
ATOM 633 O O . VAL A 1 83 ? -26.186 -4.044 -10.220 1.00 65.56 83 VAL A O 1
ATOM 636 N N . SER A 1 84 ? -27.868 -4.655 -8.904 1.00 68.38 84 SER A N 1
ATOM 637 C CA . SER A 1 84 ? -28.859 -4.619 -9.985 1.00 68.38 84 SER A CA 1
ATOM 638 C C . SER A 1 84 ? -29.297 -3.198 -10.368 1.00 68.38 84 SER A C 1
ATOM 640 O O . SER A 1 84 ? -29.531 -2.947 -11.548 1.00 68.38 84 SER A O 1
ATOM 642 N N . HIS A 1 85 ? -29.457 -2.286 -9.402 1.00 68.50 85 HIS A N 1
ATOM 643 C CA . HIS A 1 85 ? -29.922 -0.904 -9.622 1.00 68.50 85 HIS A CA 1
ATOM 644 C C . HIS A 1 85 ? -28.779 0.052 -9.964 1.00 68.50 85 HIS A C 1
ATOM 646 O O . HIS A 1 85 ? -28.929 0.955 -10.784 1.00 68.50 85 HIS A O 1
ATOM 652 N N . TYR A 1 86 ? -27.627 -0.181 -9.351 1.00 53.56 86 TYR A N 1
ATOM 653 C CA . TYR A 1 86 ? -26.347 0.425 -9.654 1.00 53.56 86 TYR A CA 1
ATOM 654 C C . TYR A 1 86 ? -25.434 -0.693 -10.135 1.00 53.56 86 TYR A C 1
ATOM 656 O O . TYR A 1 86 ? -24.543 -1.108 -9.388 1.00 53.56 86 TYR A O 1
ATOM 664 N N . PRO A 1 87 ? -25.637 -1.211 -11.363 1.00 47.19 87 PRO A N 1
ATOM 665 C CA . PRO A 1 87 ? -24.654 -2.090 -11.954 1.00 47.19 87 PRO A CA 1
ATOM 666 C C . PRO A 1 87 ? -23.343 -1.329 -11.929 1.00 47.19 87 PRO A C 1
ATOM 668 O O . PRO A 1 87 ? -23.138 -0.378 -12.690 1.00 47.19 87 PRO A O 1
ATOM 671 N N . LEU A 1 88 ? -22.454 -1.752 -11.021 1.00 46.00 88 LEU A N 1
ATOM 672 C CA . LEU A 1 88 ? -21.033 -1.580 -11.210 1.00 46.00 88 LEU A CA 1
ATOM 673 C C . LEU A 1 88 ? -20.854 -2.100 -12.617 1.00 46.00 88 LEU A C 1
ATOM 675 O O . LEU A 1 88 ? -21.060 -3.294 -12.850 1.00 46.00 88 LEU A O 1
ATOM 679 N N . LYS A 1 89 ? -20.631 -1.190 -13.576 1.00 42.41 89 LYS A N 1
ATOM 680 C CA . LYS A 1 89 ? -20.281 -1.600 -14.928 1.00 42.41 89 LYS A CA 1
ATOM 681 C C . LYS A 1 89 ? -19.218 -2.648 -14.684 1.00 42.41 89 LYS A C 1
ATOM 683 O O . LYS A 1 89 ? -18.213 -2.316 -14.049 1.00 42.41 89 LYS A O 1
ATOM 688 N N . SER A 1 90 ? -19.504 -3.897 -15.079 1.00 41.50 90 SER A N 1
ATOM 689 C CA . SER A 1 90 ? -18.512 -4.969 -15.135 1.00 41.50 90 SER A CA 1
ATOM 690 C C . SER A 1 90 ? -17.226 -4.272 -15.522 1.00 41.50 90 SER A C 1
ATOM 692 O O . SER A 1 90 ? -17.332 -3.546 -16.525 1.00 41.50 90 SER A O 1
ATOM 694 N N . PRO A 1 91 ? -16.135 -4.326 -14.721 1.00 42.06 91 PRO A N 1
ATOM 695 C CA . PRO A 1 91 ? -14.954 -3.528 -15.005 1.00 42.06 91 PRO A CA 1
ATOM 696 C C . PRO A 1 91 ? -14.717 -3.776 -16.472 1.00 42.06 91 PRO A C 1
ATOM 698 O O . PRO A 1 91 ? -14.543 -4.941 -16.851 1.00 42.06 91 PRO A O 1
ATOM 701 N N . LYS A 1 92 ? -14.947 -2.740 -17.305 1.00 37.19 92 LYS A N 1
ATOM 702 C CA . LYS A 1 92 ? -14.811 -2.891 -18.752 1.00 37.19 92 LYS A CA 1
ATOM 703 C C . LYS A 1 92 ? -13.487 -3.607 -18.855 1.00 37.19 92 LYS A C 1
ATOM 705 O O . LYS A 1 92 ? -12.561 -3.141 -18.183 1.00 37.19 92 LYS A O 1
ATOM 710 N N . ALA A 1 93 ? -13.430 -4.755 -19.544 1.00 39.62 93 ALA A N 1
ATOM 711 C CA . ALA A 1 93 ? -12.152 -5.380 -19.860 1.00 39.62 93 ALA A CA 1
ATOM 712 C C . ALA A 1 93 ? -11.235 -4.210 -20.186 1.00 39.62 93 ALA A C 1
ATOM 714 O O . ALA A 1 93 ? -11.625 -3.412 -21.037 1.00 39.62 93 ALA A O 1
ATOM 715 N N . ILE A 1 94 ? -10.246 -3.949 -19.322 1.00 45.50 94 ILE A N 1
ATOM 716 C CA . ILE A 1 94 ? -9.635 -2.622 -19.258 1.00 45.50 94 ILE A CA 1
ATOM 717 C C . ILE A 1 94 ? -8.881 -2.500 -20.576 1.00 45.50 94 ILE A C 1
ATOM 719 O O . ILE A 1 94 ? -7.762 -2.988 -20.687 1.00 45.50 94 ILE A O 1
ATOM 723 N N . GLU A 1 95 ? -9.540 -1.959 -21.603 1.00 48.91 95 GLU A N 1
ATOM 724 C CA . GLU A 1 95 ? -8.975 -1.852 -22.945 1.00 48.91 95 GLU A CA 1
ATOM 725 C C . GLU A 1 95 ? -7.765 -0.916 -22.888 1.00 48.91 95 GLU A C 1
ATOM 727 O O . GLU A 1 95 ? -6.838 -1.071 -23.673 1.00 48.91 95 GLU A O 1
ATOM 732 N N . ASN A 1 96 ? -7.728 -0.029 -21.882 1.00 61.97 96 ASN A N 1
ATOM 733 C CA . ASN A 1 96 ? -6.634 0.883 -21.587 1.00 61.97 96 ASN A CA 1
ATOM 734 C C . ASN A 1 96 ? -6.273 0.815 -20.098 1.00 61.97 96 ASN A C 1
ATOM 736 O O . ASN A 1 96 ? -6.932 1.442 -19.269 1.00 61.97 96 ASN A O 1
ATOM 740 N N . PHE A 1 97 ? -5.269 0.008 -19.749 1.00 70.50 97 PHE A N 1
ATOM 741 C CA . PHE A 1 97 ? -4.651 0.050 -18.421 1.00 70.50 97 PHE A CA 1
ATOM 742 C C . PHE A 1 97 ? -3.807 1.322 -18.304 1.00 70.50 97 PHE A C 1
ATOM 744 O O . PHE A 1 97 ? -3.342 1.867 -19.310 1.00 70.50 97 PHE A O 1
ATOM 751 N N . SER A 1 98 ? -3.620 1.801 -17.080 1.00 86.38 98 SER A N 1
ATOM 752 C CA . SER A 1 98 ? -2.740 2.916 -16.778 1.00 86.38 98 SER A CA 1
ATOM 753 C C . SER A 1 98 ? -1.362 2.673 -17.384 1.00 86.38 98 SER A C 1
ATOM 755 O O . SER A 1 98 ? -0.788 1.580 -17.316 1.00 86.38 98 SER A O 1
ATOM 757 N N . LEU A 1 99 ? -0.783 3.731 -17.942 1.00 86.69 99 LEU A N 1
ATOM 758 C CA . LEU A 1 99 ? 0.587 3.692 -18.438 1.00 86.69 99 LEU A CA 1
ATOM 759 C C . LEU A 1 99 ? 1.620 3.470 -17.320 1.00 86.69 99 LEU A C 1
ATOM 761 O O . LEU A 1 99 ? 2.765 3.129 -17.608 1.00 86.69 99 LEU A O 1
ATOM 765 N N . LEU A 1 100 ? 1.204 3.629 -16.060 1.00 89.00 100 LEU A N 1
ATOM 766 C CA . LEU A 1 100 ? 1.995 3.328 -14.866 1.00 89.00 100 LEU A CA 1
ATOM 767 C C . LEU A 1 100 ? 1.861 1.867 -14.411 1.00 89.00 100 LEU A C 1
ATOM 769 O O . LEU A 1 100 ? 2.631 1.433 -13.555 1.00 89.00 100 LEU A O 1
ATOM 773 N N . SER A 1 101 ? 0.917 1.113 -14.985 1.00 90.06 101 SER A N 1
ATOM 774 C CA . SER A 1 101 ? 0.732 -0.302 -14.676 1.00 90.06 101 SER A CA 1
ATOM 775 C C . SER A 1 101 ? 1.876 -1.157 -15.230 1.00 90.06 101 SER A C 1
ATOM 777 O O . SER A 1 101 ? 2.375 -0.927 -16.336 1.00 90.06 101 SER A O 1
ATOM 779 N N . ASP A 1 102 ? 2.215 -2.230 -14.520 1.00 89.25 102 ASP A N 1
ATOM 780 C CA . ASP A 1 102 ? 3.129 -3.289 -14.946 1.00 89.25 102 ASP A CA 1
ATOM 781 C C . ASP A 1 102 ? 2.753 -3.8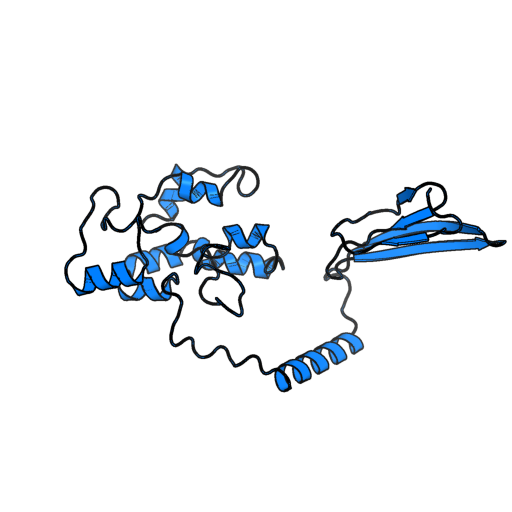72 -16.321 1.00 89.25 102 ASP A C 1
ATOM 783 O O . ASP A 1 102 ? 3.627 -4.272 -17.097 1.00 89.25 102 ASP A O 1
ATOM 787 N N . ARG A 1 103 ? 1.457 -3.838 -16.665 1.00 86.12 103 ARG A N 1
ATOM 788 C CA . ARG A 1 103 ? 0.909 -4.242 -17.971 1.00 86.12 103 ARG A CA 1
ATOM 789 C C . ARG A 1 103 ? 1.396 -3.377 -19.134 1.00 86.12 103 ARG A C 1
ATOM 791 O O . ARG A 1 103 ? 1.503 -3.867 -20.259 1.00 86.12 103 ARG A O 1
ATOM 798 N N . SER A 1 104 ? 1.729 -2.115 -18.882 1.00 84.88 104 SER A N 1
ATOM 799 C CA . SER A 1 104 ? 2.359 -1.242 -19.878 1.00 84.88 104 SER A CA 1
ATOM 800 C C . SER A 1 104 ? 3.818 -1.619 -20.089 1.00 84.88 104 SER A C 1
ATOM 802 O O . SER A 1 104 ? 4.280 -1.724 -21.225 1.00 84.88 104 SER A O 1
ATOM 804 N N . CYS A 1 105 ? 4.530 -1.902 -19.002 1.00 86.44 105 CYS A N 1
ATOM 805 C CA . CYS A 1 105 ? 5.962 -2.173 -19.024 1.00 86.44 105 CYS A CA 1
ATOM 806 C C . CYS A 1 105 ? 6.296 -3.548 -19.629 1.00 86.44 105 CYS A C 1
ATOM 808 O O . CYS A 1 105 ? 7.225 -3.655 -20.433 1.00 86.44 105 CYS A O 1
ATOM 810 N N . ILE A 1 106 ? 5.521 -4.594 -19.306 1.00 84.88 106 ILE A N 1
ATOM 811 C CA . ILE A 1 106 ? 5.771 -5.980 -19.754 1.00 84.88 106 ILE A CA 1
ATOM 812 C C . ILE A 1 106 ? 5.779 -6.136 -21.281 1.00 84.88 106 ILE A C 1
ATOM 814 O O . ILE A 1 106 ? 6.393 -7.064 -21.808 1.00 84.88 106 ILE A O 1
ATOM 818 N N . GLN A 1 107 ? 5.137 -5.227 -22.019 1.00 83.12 107 GLN A N 1
ATOM 819 C CA . GLN A 1 107 ? 5.096 -5.290 -23.480 1.00 83.12 107 GLN A CA 1
ATOM 820 C C . GLN A 1 107 ?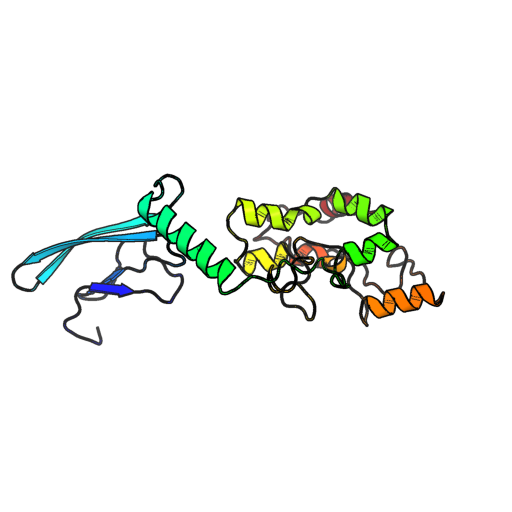 6.506 -5.302 -24.094 1.00 83.12 107 GLN A C 1
ATOM 822 O O . GLN A 1 107 ? 6.742 -6.057 -25.042 1.00 83.12 107 GLN A O 1
ATOM 827 N N . CYS A 1 108 ? 7.444 -4.560 -23.489 1.00 85.62 108 CYS A N 1
ATOM 828 C CA . CYS A 1 108 ? 8.851 -4.493 -23.896 1.00 85.62 108 CYS A CA 1
ATOM 829 C C . CYS A 1 108 ? 9.815 -5.100 -22.852 1.00 85.62 108 CYS A C 1
ATOM 831 O O . CYS A 1 108 ? 10.774 -5.767 -23.234 1.00 85.62 108 CYS A O 1
ATOM 833 N N . HIS A 1 109 ? 9.547 -4.946 -21.550 1.00 87.56 109 HIS A N 1
ATOM 834 C CA . HIS A 1 109 ? 10.439 -5.339 -20.444 1.00 87.56 109 HIS A CA 1
ATOM 835 C C . HIS A 1 109 ? 10.048 -6.679 -19.805 1.00 87.56 109 HIS A C 1
ATOM 837 O O . HIS A 1 109 ? 9.706 -6.778 -18.625 1.00 87.56 109 HIS A O 1
ATOM 843 N N . ARG A 1 110 ? 10.028 -7.746 -20.611 1.00 88.06 110 ARG A N 1
ATOM 844 C CA . ARG A 1 110 ? 9.517 -9.064 -20.178 1.00 88.06 110 ARG A CA 1
ATOM 845 C C . ARG A 1 110 ? 10.403 -9.759 -19.146 1.00 88.06 110 ARG A C 1
ATOM 847 O O . ARG A 1 110 ? 9.892 -10.521 -18.326 1.00 88.06 110 ARG A O 1
ATOM 854 N N . LYS A 1 111 ? 11.723 -9.573 -19.227 1.00 88.94 111 LYS A N 1
ATOM 855 C CA . LYS A 1 111 ? 12.675 -10.250 -18.333 1.00 88.94 111 LYS A CA 1
ATOM 856 C C . LYS A 1 111 ? 12.621 -9.628 -16.942 1.00 88.94 111 LYS A C 1
ATOM 858 O O . LYS A 1 111 ? 12.482 -10.342 -15.953 1.00 88.94 111 LYS A O 1
ATOM 863 N N . GLU A 1 112 ? 12.626 -8.306 -16.909 1.00 92.50 112 GLU A N 1
ATOM 864 C CA . GLU A 1 112 ? 12.553 -7.471 -15.717 1.00 92.50 112 GLU A CA 1
ATOM 865 C C . GLU A 1 112 ? 11.205 -7.675 -15.020 1.00 92.50 112 GLU A C 1
ATOM 867 O O . GLU A 1 112 ? 11.149 -7.942 -13.822 1.00 92.50 112 GLU A O 1
ATOM 872 N N . HIS A 1 113 ? 10.106 -7.686 -15.785 1.00 90.94 113 HIS A N 1
ATOM 873 C CA . HIS A 1 113 ? 8.774 -7.983 -15.252 1.00 90.94 113 HIS A CA 1
ATOM 874 C C . HIS A 1 113 ? 8.685 -9.380 -14.627 1.00 90.94 113 HIS A C 1
ATOM 876 O O . HIS A 1 113 ? 8.089 -9.543 -13.559 1.00 90.94 113 HIS A O 1
ATOM 882 N N . ARG A 1 114 ? 9.308 -10.393 -15.244 1.00 90.06 114 ARG A N 1
ATOM 883 C CA . ARG A 1 114 ? 9.357 -11.750 -14.680 1.00 90.06 114 ARG A CA 1
ATOM 884 C C . ARG A 1 114 ? 10.087 -11.771 -13.337 1.00 90.06 114 ARG A C 1
ATOM 886 O O . ARG A 1 114 ? 9.616 -12.440 -12.419 1.00 90.06 114 ARG A O 1
ATOM 893 N N . GLN A 1 115 ? 11.197 -11.043 -13.218 1.00 94.25 115 GLN A N 1
ATOM 894 C CA . GLN A 1 115 ? 11.919 -10.909 -11.954 1.00 94.25 115 GLN A CA 1
ATOM 895 C C . GLN A 1 115 ? 11.047 -10.193 -10.913 1.00 94.25 115 GLN A C 1
ATOM 897 O O . GLN A 1 115 ? 10.795 -10.760 -9.849 1.00 94.25 115 GLN A O 1
ATOM 902 N N . TRP A 1 116 ? 10.487 -9.026 -11.243 1.00 95.00 116 TRP A N 1
ATOM 903 C CA . TRP A 1 116 ? 9.629 -8.259 -10.335 1.00 95.00 116 TRP A CA 1
ATOM 904 C C . TRP A 1 116 ? 8.417 -9.070 -9.856 1.00 95.00 116 TRP A C 1
ATOM 906 O O . TRP A 1 116 ? 8.084 -9.054 -8.670 1.00 95.00 116 TRP A O 1
ATOM 916 N N . SER A 1 117 ? 7.801 -9.852 -10.746 1.00 91.38 117 SER A N 1
ATOM 917 C CA . SER A 1 117 ? 6.641 -10.697 -10.434 1.00 91.38 117 SER A CA 1
ATOM 918 C C . SER A 1 117 ? 6.923 -11.763 -9.370 1.00 91.38 117 SER A C 1
ATOM 920 O O . SER A 1 117 ? 5.987 -12.259 -8.742 1.00 91.38 117 SER A O 1
ATOM 922 N N . SER A 1 118 ? 8.193 -12.122 -9.157 1.00 90.75 118 SER A N 1
ATOM 923 C CA . SER A 1 118 ? 8.615 -13.063 -8.112 1.00 90.75 118 SER A CA 1
ATOM 924 C C . SER A 1 118 ? 8.747 -12.419 -6.724 1.00 90.75 118 SER A C 1
ATOM 926 O O . SER A 1 118 ? 8.818 -13.123 -5.717 1.00 90.75 118 SER A O 1
ATOM 928 N N . THR A 1 119 ? 8.751 -11.086 -6.654 1.00 94.44 119 THR A N 1
ATOM 929 C CA . THR A 1 119 ? 8.956 -10.328 -5.414 1.00 94.44 119 THR A CA 1
ATOM 930 C C . THR A 1 119 ? 7.661 -10.168 -4.610 1.00 94.44 119 THR A C 1
ATOM 932 O O . THR A 1 119 ? 6.548 -10.289 -5.129 1.00 94.44 119 THR A O 1
ATOM 935 N N . LEU A 1 120 ? 7.787 -9.828 -3.323 1.00 95.31 120 LEU A N 1
ATOM 936 C CA . LEU A 1 120 ? 6.631 -9.513 -2.473 1.00 95.31 120 LEU A CA 1
ATOM 937 C C . LEU A 1 120 ? 5.911 -8.227 -2.900 1.00 95.31 120 LEU A C 1
ATOM 939 O O . LEU A 1 120 ? 4.713 -8.104 -2.658 1.00 95.31 120 LEU A O 1
ATOM 943 N N . HIS A 1 121 ? 6.598 -7.310 -3.588 1.00 96.69 121 HIS A N 1
ATOM 944 C CA . HIS A 1 121 ? 5.998 -6.084 -4.111 1.00 96.69 121 HIS A CA 1
ATOM 945 C C . HIS A 1 121 ? 4.819 -6.373 -5.042 1.00 96.69 121 HIS A C 1
ATOM 947 O O . HIS A 1 121 ? 3.779 -5.736 -4.894 1.00 96.69 121 HIS A O 1
ATOM 953 N N . ARG A 1 122 ? 4.900 -7.419 -5.883 1.00 94.06 122 ARG A N 1
ATOM 954 C CA . ARG A 1 122 ? 3.782 -7.867 -6.734 1.00 94.06 122 ARG A CA 1
ATOM 955 C C . ARG A 1 122 ? 2.554 -8.321 -5.940 1.00 94.06 122 ARG A C 1
ATOM 957 O O . ARG A 1 122 ? 1.454 -8.326 -6.487 1.00 94.06 122 ARG A O 1
ATOM 964 N N . LYS A 1 123 ? 2.722 -8.736 -4.685 1.00 91.06 123 LYS A N 1
ATOM 965 C CA . LYS A 1 123 ? 1.650 -9.246 -3.816 1.00 91.06 123 LYS A CA 1
ATOM 966 C C . LYS A 1 123 ? 1.267 -8.262 -2.707 1.00 91.06 123 LYS A C 1
ATOM 968 O O . LYS A 1 123 ? 0.508 -8.634 -1.815 1.00 91.06 123 LYS A O 1
ATOM 973 N N . ALA A 1 124 ? 1.765 -7.024 -2.742 1.00 96.31 124 ALA A N 1
ATOM 974 C CA . ALA A 1 124 ? 1.565 -6.069 -1.656 1.00 96.31 124 ALA A CA 1
ATOM 975 C C . ALA A 1 124 ? 0.074 -5.829 -1.358 1.00 96.31 124 ALA A C 1
ATOM 977 O O . ALA A 1 124 ? -0.322 -5.843 -0.193 1.00 96.31 124 ALA A O 1
ATOM 978 N N . TRP A 1 125 ? -0.780 -5.724 -2.378 1.00 92.56 125 TRP A N 1
ATOM 979 C CA . TRP A 1 125 ? -2.220 -5.540 -2.184 1.00 92.56 125 TRP A CA 1
ATOM 980 C C . TRP A 1 125 ? -2.886 -6.718 -1.471 1.00 92.56 125 TRP A C 1
ATOM 982 O O . TRP A 1 125 ? -3.743 -6.514 -0.614 1.00 92.56 125 TRP A O 1
ATOM 992 N N . GLN A 1 126 ? -2.459 -7.951 -1.769 1.00 89.25 126 GLN A N 1
ATOM 993 C CA . GLN A 1 126 ? -3.019 -9.143 -1.129 1.00 89.25 126 GLN A CA 1
ATOM 994 C C . GLN A 1 126 ? -2.859 -9.075 0.392 1.00 89.25 126 GLN A C 1
ATOM 996 O O . GLN A 1 126 ? -3.799 -9.357 1.121 1.00 89.25 126 GLN A O 1
ATOM 1001 N N . SER A 1 127 ? -1.718 -8.583 0.877 1.00 92.31 127 SER A N 1
ATOM 1002 C CA . SER A 1 127 ? -1.503 -8.437 2.319 1.00 92.31 127 SER A CA 1
ATOM 1003 C C . SER A 1 127 ? -2.426 -7.407 2.989 1.00 92.31 127 SER A C 1
ATOM 1005 O O . SER A 1 127 ? -2.640 -7.489 4.199 1.00 92.31 127 SER A O 1
ATOM 1007 N N . LEU A 1 128 ? -2.993 -6.459 2.226 1.00 88.62 128 LEU A N 1
ATOM 1008 C CA . LEU A 1 128 ? -4.044 -5.571 2.725 1.00 88.62 128 LEU A CA 1
ATOM 1009 C C . LEU A 1 128 ? -5.399 -6.266 2.763 1.00 88.62 128 LEU A C 1
ATOM 1011 O O . LEU A 1 128 ? -6.151 -6.039 3.705 1.00 88.62 128 LEU A O 1
ATOM 1015 N N . ILE A 1 129 ? -5.705 -7.104 1.767 1.00 83.12 129 ILE A N 1
ATOM 1016 C CA . ILE A 1 129 ? -6.920 -7.929 1.767 1.00 83.12 129 ILE A CA 1
ATOM 1017 C C . ILE A 1 129 ? -6.909 -8.840 2.996 1.00 83.12 129 ILE A C 1
ATOM 1019 O O . ILE A 1 129 ? -7.849 -8.806 3.782 1.00 83.12 129 ILE A O 1
ATOM 1023 N N . ASP A 1 130 ? -5.811 -9.567 3.208 1.00 83.44 130 ASP A N 1
ATOM 1024 C CA . ASP A 1 130 ? -5.667 -10.546 4.292 1.00 83.44 130 ASP A CA 1
ATOM 1025 C C . ASP A 1 130 ? -5.805 -9.919 5.692 1.00 83.44 130 ASP A C 1
ATOM 1027 O O . ASP A 1 130 ? -6.119 -10.606 6.662 1.00 83.44 130 ASP A O 1
ATOM 1031 N N . LYS A 1 131 ? -5.553 -8.608 5.808 1.00 81.94 131 LYS A N 1
ATOM 1032 C CA . LYS A 1 131 ? -5.634 -7.839 7.059 1.00 81.94 131 LYS A CA 1
ATOM 1033 C C . LYS A 1 131 ? -6.846 -6.910 7.135 1.00 81.94 131 LYS A C 1
ATOM 1035 O O . LYS A 1 131 ? -6.964 -6.177 8.115 1.00 81.94 131 LYS A O 1
ATOM 1040 N N . GLU A 1 132 ? -7.703 -6.897 6.116 1.00 86.75 132 GLU A N 1
ATOM 1041 C CA . GLU A 1 132 ? -8.851 -5.986 6.005 1.00 86.75 132 GLU A CA 1
ATOM 1042 C C . GLU A 1 132 ? -8.455 -4.491 6.095 1.00 86.75 132 GLU A C 1
ATOM 1044 O O . GLU A 1 132 ? -9.124 -3.674 6.736 1.00 86.75 132 GLU A O 1
ATOM 1049 N N . GLN A 1 133 ? -7.337 -4.129 5.456 1.00 84.31 133 GLN A N 1
ATOM 1050 C CA . GLN A 1 133 ? -6.714 -2.793 5.475 1.00 84.31 133 GLN A CA 1
ATOM 1051 C C . GLN A 1 133 ? -6.762 -2.079 4.108 1.00 84.31 133 GLN A C 1
ATOM 1053 O O . GLN A 1 133 ? -6.067 -1.093 3.879 1.00 84.31 133 GLN A O 1
ATOM 1058 N N . THR A 1 134 ? -7.599 -2.541 3.176 1.00 82.19 134 THR A N 1
ATOM 1059 C CA . THR A 1 134 ? -7.688 -2.023 1.792 1.00 82.19 134 THR A CA 1
ATOM 1060 C C . THR A 1 134 ? -8.203 -0.585 1.673 1.00 82.19 134 THR A C 1
ATOM 1062 O O . THR A 1 134 ? -8.202 -0.021 0.582 1.00 82.19 134 THR A O 1
ATOM 1065 N N . SER A 1 135 ? -8.647 0.021 2.777 1.00 83.75 135 SER A N 1
ATOM 1066 C CA . SER A 1 135 ? -9.167 1.389 2.819 1.00 83.75 135 SER A CA 1
ATOM 1067 C C . SER A 1 135 ? -8.326 2.333 3.689 1.00 83.75 135 SER A C 1
ATOM 1069 O O . SER A 1 135 ? -8.792 3.436 3.973 1.00 83.75 135 SER A O 1
ATOM 1071 N N . ASP A 1 136 ? -7.196 1.884 4.238 1.00 81.75 136 ASP A N 1
ATOM 1072 C CA . ASP A 1 136 ? -6.375 2.680 5.155 1.00 81.75 136 ASP A CA 1
ATOM 1073 C C . ASP A 1 136 ? -5.319 3.481 4.375 1.00 81.75 136 ASP A C 1
ATOM 1075 O O . ASP A 1 136 ? -4.402 2.875 3.819 1.00 81.75 136 ASP A O 1
ATOM 1079 N N . PRO A 1 137 ? -5.401 4.826 4.325 1.00 86.31 137 PRO A N 1
ATOM 1080 C CA . PRO A 1 137 ? -4.445 5.649 3.590 1.00 86.31 137 PRO A CA 1
ATOM 1081 C C . PRO A 1 137 ? -2.978 5.455 4.001 1.00 86.31 137 PRO A C 1
ATOM 1083 O O . PRO A 1 137 ? -2.107 5.648 3.153 1.00 86.31 137 PRO A O 1
ATOM 1086 N N . GLU A 1 138 ? -2.699 5.079 5.254 1.00 87.25 138 GLU A N 1
ATOM 1087 C CA . GLU A 1 138 ? -1.332 4.795 5.721 1.00 87.25 138 GLU A CA 1
ATOM 1088 C C . GLU A 1 138 ? -0.796 3.504 5.089 1.00 87.25 138 GLU A C 1
ATOM 1090 O O . GLU A 1 138 ? 0.350 3.436 4.644 1.00 87.25 138 GLU A O 1
ATOM 1095 N N . CYS A 1 139 ? -1.662 2.500 4.944 1.00 90.50 139 CYS A N 1
ATOM 1096 C CA . CYS A 1 139 ? -1.335 1.246 4.276 1.00 90.50 139 CYS A CA 1
ATOM 1097 C C . CYS A 1 139 ? -1.251 1.415 2.750 1.00 90.50 139 CYS A C 1
ATOM 1099 O O . CYS A 1 139 ? -0.353 0.873 2.102 1.00 90.50 139 CYS A O 1
ATOM 1101 N N . LEU A 1 140 ? -2.168 2.190 2.163 1.00 91.44 140 LEU A N 1
ATOM 1102 C CA . LEU A 1 140 ? -2.241 2.414 0.717 1.00 91.44 140 LEU A CA 1
ATOM 1103 C C . LEU A 1 140 ? -0.972 3.070 0.166 1.00 91.44 140 LEU A C 1
ATOM 1105 O O . LEU A 1 140 ? -0.556 2.725 -0.939 1.00 91.44 140 LEU A O 1
ATOM 1109 N N . GLN A 1 141 ? -0.316 3.933 0.949 1.00 92.00 141 GLN A N 1
ATOM 1110 C CA . GLN A 1 141 ? 0.928 4.598 0.556 1.00 92.00 141 GLN A CA 1
ATOM 1111 C C . GLN A 1 141 ? 2.049 3.624 0.160 1.00 92.00 141 GLN A C 1
ATOM 1113 O O . GLN A 1 141 ? 2.842 3.954 -0.717 1.00 92.00 141 GLN A O 1
ATOM 1118 N N . CYS A 1 142 ? 2.106 2.443 0.785 1.00 95.00 142 CYS A N 1
ATOM 1119 C CA . CYS A 1 142 ? 3.186 1.471 0.582 1.00 95.00 142 CYS A CA 1
ATOM 1120 C C . CYS A 1 142 ? 2.742 0.187 -0.133 1.00 95.00 142 CYS A C 1
ATOM 1122 O O . CYS A 1 142 ? 3.576 -0.658 -0.440 1.00 95.00 142 CYS A O 1
ATOM 1124 N N . HIS A 1 143 ? 1.440 -0.003 -0.357 1.00 96.69 143 HIS A N 1
ATOM 1125 C CA . HIS A 1 143 ? 0.875 -1.243 -0.911 1.00 96.69 143 HIS A CA 1
ATOM 1126 C C . HIS A 1 143 ? 0.167 -1.050 -2.259 1.00 96.69 143 HIS A C 1
ATOM 1128 O O . HIS A 1 143 ? -0.412 -1.996 -2.806 1.00 96.69 143 HIS A O 1
ATOM 1134 N N . THR A 1 144 ? 0.222 0.164 -2.802 1.00 96.81 144 THR A N 1
ATOM 1135 C CA . THR A 1 144 ? -0.309 0.532 -4.116 1.00 96.81 144 THR A CA 1
ATOM 1136 C C . THR A 1 144 ? 0.690 1.397 -4.868 1.00 96.81 144 THR A C 1
ATOM 1138 O O . THR A 1 144 ? 1.667 1.867 -4.287 1.00 96.81 144 THR A O 1
ATOM 1141 N N . THR A 1 145 ? 0.451 1.597 -6.161 1.00 95.38 145 THR A N 1
ATOM 1142 C CA . THR A 1 145 ? 1.377 2.313 -7.033 1.00 95.38 145 THR A CA 1
ATOM 1143 C C . THR A 1 145 ? 1.146 3.813 -6.964 1.00 95.38 145 THR A C 1
ATOM 1145 O O . THR A 1 145 ? 0.074 4.288 -7.334 1.00 95.38 145 THR A O 1
ATOM 1148 N N . LEU A 1 146 ? 2.157 4.572 -6.530 1.00 92.38 146 LEU A N 1
ATOM 1149 C CA . LEU A 1 146 ? 2.158 6.043 -6.535 1.00 92.38 146 LEU A CA 1
ATOM 1150 C C . LEU A 1 146 ? 0.907 6.697 -5.904 1.00 92.38 146 LEU A C 1
ATOM 1152 O O . LEU A 1 146 ? 0.420 7.714 -6.397 1.00 92.38 146 LEU A O 1
ATOM 1156 N N . PHE A 1 147 ? 0.385 6.141 -4.806 1.00 92.88 147 PHE A N 1
ATOM 1157 C CA . PHE A 1 147 ? -0.806 6.658 -4.117 1.00 92.88 147 PHE A CA 1
ATOM 1158 C C . PHE A 1 147 ? -0.768 8.185 -3.917 1.00 92.88 147 PHE A C 1
ATOM 1160 O O . PHE A 1 147 ? 0.238 8.733 -3.457 1.00 92.88 147 PHE A O 1
ATOM 1167 N N . LYS A 1 148 ? -1.885 8.860 -4.231 1.00 83.25 148 LYS A N 1
ATOM 1168 C CA . LYS A 1 148 ? -2.070 10.330 -4.170 1.00 83.25 148 LYS A CA 1
ATOM 1169 C C . LYS A 1 148 ? -1.216 11.164 -5.140 1.00 83.25 148 LYS A C 1
ATOM 1171 O O . LYS A 1 148 ? -1.245 12.391 -5.045 1.00 83.25 148 LYS A O 1
ATOM 1176 N N . GLN A 1 149 ? -0.480 10.555 -6.067 1.00 85.94 149 GLN A N 1
ATOM 1177 C CA . GLN A 1 149 ? 0.181 11.293 -7.150 1.00 85.94 149 GLN A CA 1
ATOM 1178 C C . GLN A 1 149 ? -0.766 11.475 -8.340 1.00 85.94 149 GLN A C 1
ATOM 1180 O O . GLN A 1 149 ? -1.710 10.702 -8.508 1.00 85.94 149 GLN A O 1
ATOM 1185 N N . SER A 1 150 ? -0.515 12.491 -9.173 1.00 77.88 150 SER A N 1
ATOM 1186 C CA . SER A 1 150 ? -1.221 12.663 -10.447 1.00 77.88 150 SER A CA 1
ATOM 1187 C C . SER A 1 150 ? -0.987 11.413 -11.301 1.00 77.88 150 SER A C 1
ATOM 1189 O O . SER A 1 150 ? 0.162 11.127 -11.630 1.00 77.88 150 SER A O 1
ATOM 1191 N N . ASP A 1 151 ? -2.056 10.669 -11.590 1.00 84.12 151 ASP A N 1
ATOM 1192 C CA . ASP A 1 151 ? -2.102 9.379 -12.309 1.00 84.12 151 ASP A CA 1
ATOM 1193 C C . ASP A 1 151 ? -1.806 8.111 -11.484 1.00 84.12 151 ASP A C 1
ATOM 1195 O O . ASP A 1 151 ? -1.907 6.999 -12.004 1.00 84.12 151 ASP A O 1
ATOM 1199 N N . GLY A 1 152 ? -1.481 8.247 -10.196 1.00 89.50 152 GLY A N 1
ATOM 1200 C CA . GLY A 1 152 ? -1.267 7.111 -9.299 1.00 89.50 152 GLY A CA 1
ATOM 1201 C C . GLY A 1 152 ? -2.559 6.441 -8.818 1.00 89.50 152 GLY A C 1
ATOM 1202 O O . GLY A 1 152 ? -3.667 6.815 -9.201 1.00 89.50 152 GLY A O 1
ATOM 1203 N N . PHE A 1 153 ? -2.423 5.444 -7.943 1.00 93.62 153 PHE A N 1
ATOM 1204 C CA . PHE A 1 153 ? -3.565 4.755 -7.347 1.00 93.62 153 PHE A CA 1
ATOM 1205 C C . PHE A 1 153 ? -4.471 5.733 -6.583 1.00 93.62 153 PHE A C 1
ATOM 1207 O O . PHE A 1 153 ? -4.004 6.562 -5.793 1.00 93.62 153 PHE A O 1
ATOM 1214 N N . THR A 1 154 ? -5.779 5.586 -6.787 1.00 87.50 154 THR A N 1
ATOM 1215 C CA . THR A 1 154 ? -6.839 6.330 -6.095 1.00 87.50 154 THR A CA 1
ATOM 1216 C C . THR A 1 154 ? -7.754 5.367 -5.346 1.00 87.50 154 THR A C 1
ATOM 1218 O O . THR A 1 154 ? -7.774 5.345 -4.116 1.00 87.50 154 THR A O 1
ATOM 1221 N N . THR A 1 155 ? -8.481 4.530 -6.084 1.00 85.06 155 THR A N 1
ATOM 1222 C CA . THR A 1 155 ? -9.366 3.489 -5.564 1.00 85.06 155 THR A CA 1
ATOM 1223 C C . THR A 1 155 ? -9.315 2.260 -6.464 1.00 85.06 155 THR A C 1
ATOM 1225 O O . THR A 1 155 ? -9.003 2.353 -7.650 1.00 85.06 155 THR A O 1
ATOM 1228 N N . VAL A 1 156 ? -9.725 1.105 -5.936 1.00 81.19 156 VAL A N 1
ATOM 1229 C CA . VAL A 1 156 ? -9.865 -0.123 -6.738 1.00 81.19 156 VAL A CA 1
ATOM 1230 C C . VAL A 1 156 ? -10.937 -0.035 -7.827 1.00 81.19 156 VAL A C 1
ATOM 1232 O O . VAL A 1 156 ? -10.986 -0.906 -8.686 1.00 81.19 156 VAL A O 1
ATOM 1235 N N . PHE A 1 157 ? -11.801 0.981 -7.809 1.00 79.12 157 PHE A N 1
ATOM 1236 C CA . PHE A 1 157 ? -12.812 1.181 -8.848 1.00 79.12 157 PHE A CA 1
ATOM 1237 C C . PHE A 1 157 ? -12.288 2.041 -10.000 1.00 79.12 157 PHE A C 1
ATOM 1239 O O . PHE A 1 157 ? -12.621 1.787 -11.154 1.00 79.12 157 PHE A O 1
ATOM 1246 N N . GLU A 1 158 ? -11.467 3.043 -9.691 1.00 80.88 158 GLU A N 1
ATOM 1247 C CA . GLU A 1 158 ? -10.930 3.986 -10.677 1.00 80.88 158 GLU A CA 1
ATOM 1248 C C . GLU A 1 158 ? -9.617 3.502 -11.295 1.00 80.88 158 GLU A C 1
ATOM 1250 O O . GLU A 1 158 ? -9.429 3.610 -12.503 1.00 80.88 158 GLU A O 1
ATOM 1255 N N . THR A 1 159 ? -8.718 2.953 -10.475 1.00 86.31 159 THR A N 1
ATOM 1256 C CA . THR A 1 159 ? -7.371 2.515 -10.872 1.00 86.31 159 THR A CA 1
ATOM 1257 C C . THR A 1 159 ? -7.082 1.084 -10.381 1.00 86.31 159 THR A C 1
ATOM 1259 O O . THR A 1 159 ? -6.093 0.835 -9.683 1.00 86.31 159 THR A O 1
ATOM 1262 N N . PRO A 1 160 ? -7.942 0.096 -10.724 1.00 84.88 160 PRO A N 1
ATOM 1263 C CA . PRO A 1 160 ? -7.815 -1.300 -10.275 1.00 84.88 160 PRO A CA 1
ATOM 1264 C C . PRO A 1 160 ? -6.484 -1.957 -10.649 1.00 84.88 160 PRO A C 1
ATOM 1266 O O . PRO A 1 160 ? -6.063 -2.923 -10.020 1.00 84.88 160 PRO A O 1
ATOM 1269 N N . ASP A 1 161 ? -5.836 -1.476 -11.700 1.00 86.75 161 ASP A N 1
ATOM 1270 C CA . ASP A 1 161 ? -4.584 -1.980 -12.244 1.00 86.75 161 ASP A CA 1
ATOM 1271 C C . ASP A 1 161 ? -3.341 -1.342 -11.611 1.00 86.75 161 ASP A C 1
ATOM 1273 O O . ASP A 1 161 ? -2.237 -1.739 -11.968 1.00 86.75 161 ASP A O 1
ATOM 1277 N N . LEU A 1 162 ? -3.512 -0.415 -10.658 1.00 93.25 162 LEU A N 1
ATOM 1278 C CA . LEU A 1 162 ? -2.448 0.217 -9.861 1.00 93.25 162 LEU A CA 1
ATOM 1279 C C . LEU A 1 162 ? -2.374 -0.313 -8.417 1.00 93.25 162 LEU A C 1
ATOM 1281 O O . LEU A 1 162 ? -1.692 0.246 -7.557 1.00 93.25 162 LEU A O 1
ATOM 1285 N N . VAL A 1 163 ? -3.058 -1.422 -8.132 1.00 91.44 163 VAL A N 1
ATOM 1286 C CA . VAL A 1 163 ? -2.853 -2.185 -6.894 1.00 91.44 163 VAL A CA 1
ATOM 1287 C C . VAL A 1 163 ? -1.465 -2.834 -6.892 1.00 91.44 163 VAL A C 1
ATOM 1289 O O . VAL A 1 163 ? -0.981 -3.248 -7.945 1.00 91.44 163 VAL A O 1
ATOM 1292 N N . ASN A 1 164 ? -0.866 -3.031 -5.714 1.00 95.94 164 ASN A N 1
ATOM 1293 C CA . ASN A 1 164 ? 0.521 -3.487 -5.508 1.00 95.94 164 ASN A CA 1
ATOM 1294 C C . ASN A 1 164 ? 1.582 -2.395 -5.717 1.00 95.94 164 ASN A C 1
ATOM 1296 O O . ASN A 1 164 ? 1.293 -1.332 -6.256 1.00 95.94 164 ASN A O 1
ATOM 1300 N N . VAL A 1 165 ? 2.816 -2.688 -5.296 1.00 96.81 165 VAL A N 1
ATOM 1301 C CA . VAL A 1 165 ? 3.993 -1.852 -5.573 1.00 96.81 165 VAL A CA 1
ATOM 1302 C C . VAL A 1 165 ? 4.544 -2.255 -6.938 1.00 96.81 165 VAL A C 1
ATOM 1304 O O . VAL A 1 165 ? 5.028 -3.381 -7.104 1.00 96.81 165 VAL A O 1
ATOM 1307 N N . GLN A 1 166 ? 4.428 -1.372 -7.926 1.00 95.00 166 GLN A N 1
ATOM 1308 C CA . GLN A 1 166 ? 4.705 -1.688 -9.331 1.00 95.00 166 GLN A CA 1
ATOM 1309 C C . GLN A 1 166 ? 5.965 -1.000 -9.856 1.00 95.00 166 GLN A C 1
ATOM 1311 O O . GLN A 1 166 ? 6.681 -0.312 -9.130 1.00 95.00 166 GLN A O 1
ATOM 1316 N N . CYS A 1 167 ? 6.256 -1.210 -11.144 1.00 93.06 167 CYS A N 1
ATOM 1317 C CA . CYS A 1 167 ? 7.440 -0.689 -11.822 1.00 93.06 167 CYS A CA 1
ATOM 1318 C C . CYS A 1 167 ? 7.623 0.817 -11.580 1.00 93.06 167 CYS A C 1
ATOM 1320 O O . CYS A 1 167 ? 8.732 1.252 -11.277 1.00 93.06 167 CYS A O 1
ATOM 1322 N N . ALA A 1 168 ? 6.537 1.593 -11.653 1.00 92.44 168 ALA A N 1
ATOM 1323 C CA . ALA A 1 168 ? 6.559 3.047 -11.518 1.00 92.44 168 ALA A CA 1
ATOM 1324 C C . ALA A 1 168 ? 6.916 3.550 -10.105 1.00 92.44 168 ALA A C 1
ATOM 1326 O O . ALA A 1 168 ? 7.366 4.688 -9.968 1.00 92.44 168 ALA A O 1
ATOM 1327 N N . ASP A 1 169 ? 6.780 2.728 -9.057 1.00 93.81 169 ASP A N 1
ATOM 1328 C CA . ASP A 1 169 ? 7.204 3.131 -7.712 1.00 93.81 169 ASP A CA 1
ATOM 1329 C C . ASP A 1 169 ? 8.723 3.282 -7.634 1.00 93.81 169 ASP A C 1
ATOM 1331 O O . ASP A 1 169 ? 9.216 4.227 -7.013 1.00 93.81 169 ASP A O 1
ATOM 1335 N N . CYS A 1 170 ? 9.464 2.391 -8.294 1.00 91.81 170 CYS A N 1
ATOM 1336 C CA . CYS A 1 170 ? 10.924 2.426 -8.319 1.00 91.81 170 CYS A CA 1
ATOM 1337 C C . CYS A 1 170 ? 11.469 3.185 -9.536 1.00 91.81 170 CYS A C 1
ATOM 1339 O O . CYS A 1 170 ? 12.343 4.039 -9.388 1.00 91.81 170 CYS A O 1
ATOM 1341 N N . HIS A 1 171 ? 10.937 2.907 -10.727 1.00 90.56 171 HIS A N 1
ATOM 1342 C CA . HIS A 1 171 ? 11.373 3.482 -11.998 1.00 90.56 171 HIS A CA 1
ATOM 1343 C C . HIS A 1 171 ? 10.597 4.760 -12.308 1.00 90.56 171 HIS A C 1
ATOM 1345 O O . HIS A 1 171 ? 9.711 4.800 -13.161 1.00 90.56 171 HIS A O 1
ATOM 1351 N N . GLN A 1 172 ? 10.952 5.828 -11.603 1.00 86.81 172 GLN A N 1
ATOM 1352 C CA . GLN A 1 172 ? 10.355 7.143 -11.807 1.00 86.81 172 GLN A CA 1
ATOM 1353 C C . GLN A 1 172 ? 11.068 7.898 -12.923 1.00 86.81 172 GLN A C 1
ATOM 1355 O O . GLN A 1 172 ? 12.299 7.922 -12.981 1.00 86.81 172 GLN A O 1
ATOM 1360 N N . LEU A 1 173 ? 10.300 8.556 -13.784 1.00 83.19 173 LEU A N 1
ATOM 1361 C CA . LEU A 1 173 ? 10.843 9.355 -14.878 1.00 83.19 173 LEU A CA 1
ATOM 1362 C C . LEU A 1 173 ? 11.583 10.596 -14.344 1.00 83.19 173 LEU A C 1
ATOM 1364 O O . LEU A 1 173 ? 11.186 11.198 -13.341 1.00 83.19 173 LEU A O 1
ATOM 1368 N N . THR A 1 174 ? 12.667 10.995 -15.013 1.00 78.50 174 THR A N 1
ATOM 1369 C CA . THR A 1 174 ? 13.377 12.265 -14.749 1.00 78.50 174 THR A CA 1
ATOM 1370 C C . THR A 1 174 ? 12.563 13.480 -15.196 1.00 78.50 174 THR A C 1
ATOM 1372 O O . THR A 1 174 ? 12.770 14.575 -14.677 1.00 78.50 174 THR A O 1
ATOM 1375 N N . GLY A 1 175 ? 11.606 13.273 -16.102 1.00 73.38 175 GLY A N 1
ATOM 1376 C CA . GLY A 1 175 ? 10.614 14.233 -16.575 1.00 73.38 175 GLY A CA 1
ATOM 1377 C C . GLY A 1 175 ? 9.684 13.587 -17.608 1.00 73.38 175 GLY A C 1
ATOM 1378 O O . GLY A 1 175 ? 9.957 12.484 -18.084 1.00 73.38 175 GLY A O 1
ATOM 1379 N N . GLY A 1 176 ? 8.590 14.267 -17.955 1.00 77.38 176 GLY A N 1
ATOM 1380 C CA . GLY A 1 176 ? 7.603 13.739 -18.901 1.00 77.38 176 GLY A CA 1
ATOM 1381 C C . GLY A 1 176 ? 6.690 12.670 -18.295 1.00 77.38 176 GLY A C 1
ATOM 1382 O O . GLY A 1 176 ? 6.479 12.625 -17.084 1.00 77.38 176 GLY A O 1
ATOM 1383 N N . ASN A 1 177 ? 6.137 11.809 -19.148 1.00 84.12 177 ASN A N 1
ATOM 1384 C CA . ASN A 1 177 ? 5.227 10.722 -18.767 1.00 84.12 177 ASN A CA 1
ATOM 1385 C C . ASN A 1 177 ? 5.608 9.404 -19.481 1.00 84.12 177 ASN A C 1
ATOM 1387 O O . ASN A 1 177 ? 6.410 9.420 -20.423 1.00 84.12 177 ASN A O 1
ATOM 1391 N N . PRO A 1 178 ? 5.053 8.242 -19.081 1.00 84.56 178 PRO A N 1
ATOM 1392 C CA . PRO A 1 178 ? 5.447 6.972 -19.692 1.00 84.56 178 PRO A CA 1
ATOM 1393 C C . PRO A 1 178 ? 5.146 6.890 -21.200 1.00 84.56 178 PRO A C 1
ATOM 1395 O O . PRO A 1 178 ? 5.849 6.188 -21.929 1.00 84.56 178 PRO A O 1
ATOM 1398 N N . GLN A 1 179 ? 4.163 7.648 -21.707 1.00 85.50 179 GLN A N 1
ATOM 1399 C CA . GLN A 1 179 ? 3.883 7.726 -23.145 1.00 85.50 179 GLN A CA 1
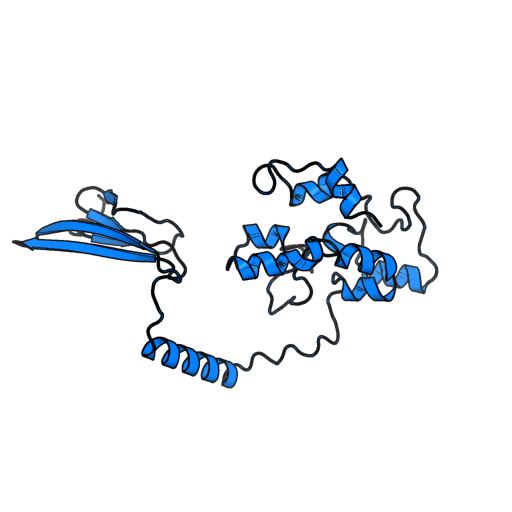ATOM 1400 C C . GLN A 1 179 ? 5.051 8.349 -23.916 1.00 85.50 179 GLN A C 1
ATOM 1402 O O . GLN A 1 179 ? 5.371 7.907 -25.022 1.00 85.50 179 GLN A O 1
ATOM 1407 N N . GLU A 1 180 ? 5.709 9.359 -23.349 1.00 86.56 180 GLU A N 1
ATOM 1408 C CA . GLU A 1 180 ? 6.888 9.976 -23.953 1.00 86.56 180 GLU A CA 1
ATOM 1409 C C . GLU A 1 180 ? 8.056 8.996 -24.042 1.00 86.56 180 GLU A C 1
ATOM 1411 O O . GLU A 1 180 ? 8.689 8.913 -25.096 1.00 86.56 180 GLU A O 1
ATOM 1416 N N . HIS A 1 181 ? 8.294 8.202 -22.995 1.00 86.25 181 HIS A N 1
ATOM 1417 C CA . HIS A 1 181 ? 9.295 7.133 -23.013 1.00 86.25 181 HIS A CA 1
ATOM 1418 C C . HIS A 1 181 ? 9.014 6.117 -24.138 1.00 86.25 181 HIS A C 1
ATOM 1420 O O . HIS A 1 181 ? 9.873 5.865 -24.989 1.00 86.25 181 HIS A O 1
ATOM 1426 N N . ILE A 1 182 ? 7.774 5.619 -24.227 1.00 83.00 182 ILE A N 1
ATOM 1427 C CA . ILE A 1 182 ? 7.342 4.701 -25.297 1.00 83.00 182 ILE A CA 1
ATOM 1428 C C . ILE A 1 182 ? 7.560 5.331 -26.682 1.00 83.00 182 ILE A C 1
ATOM 1430 O O . ILE A 1 182 ? 8.036 4.676 -27.613 1.00 83.00 182 ILE A O 1
ATOM 1434 N N . ASN A 1 183 ? 7.242 6.617 -26.837 1.00 84.88 183 ASN A N 1
ATOM 1435 C CA . ASN A 1 183 ? 7.400 7.332 -28.100 1.00 84.88 183 ASN A CA 1
ATOM 1436 C C . ASN A 1 183 ? 8.872 7.533 -28.484 1.00 84.88 183 ASN A C 1
ATOM 1438 O O . ASN A 1 183 ? 9.205 7.420 -29.666 1.00 84.88 183 ASN A O 1
ATOM 1442 N N . LYS A 1 184 ? 9.762 7.812 -27.522 1.00 84.19 184 LYS A N 1
ATOM 1443 C CA . LYS A 1 184 ? 11.211 7.893 -27.769 1.00 84.19 184 LYS A CA 1
ATOM 1444 C C . LYS A 1 184 ? 11.749 6.554 -28.260 1.00 84.19 184 LYS A C 1
ATOM 1446 O O . LYS A 1 184 ? 12.454 6.538 -29.269 1.00 84.19 184 LYS A O 1
ATOM 1451 N N . PHE A 1 185 ? 11.352 5.449 -27.626 1.00 81.44 185 PHE A N 1
ATOM 1452 C CA . PHE A 1 185 ? 11.711 4.104 -28.076 1.00 81.44 185 PHE A CA 1
ATOM 1453 C C . PHE A 1 185 ? 11.224 3.829 -29.507 1.00 81.44 185 PHE A C 1
ATOM 1455 O O . PHE A 1 185 ? 12.026 3.494 -30.375 1.00 81.44 185 PHE A O 1
ATOM 1462 N N . ARG A 1 186 ? 9.938 4.073 -29.798 1.00 81.50 186 ARG A N 1
ATOM 1463 C CA . ARG A 1 186 ? 9.352 3.869 -31.140 1.00 81.50 186 ARG A CA 1
ATOM 1464 C C . ARG A 1 186 ? 10.041 4.676 -32.243 1.00 81.50 186 ARG A C 1
ATOM 1466 O O . ARG A 1 186 ? 10.055 4.251 -33.391 1.00 81.50 186 ARG A O 1
ATOM 1473 N N . ARG A 1 187 ? 10.600 5.840 -31.905 1.00 84.94 187 ARG A N 1
ATOM 1474 C CA . ARG A 1 187 ? 11.334 6.715 -32.835 1.00 84.94 187 ARG A CA 1
ATOM 1475 C C . ARG A 1 187 ? 12.831 6.393 -32.923 1.00 84.94 187 ARG A C 1
ATOM 1477 O O . ARG A 1 187 ? 13.548 7.137 -33.584 1.00 84.94 187 ARG A O 1
ATOM 1484 N N . GLY A 1 188 ? 13.315 5.356 -32.232 1.00 76.31 188 GLY A N 1
ATOM 1485 C CA . GLY A 1 188 ? 14.740 5.012 -32.170 1.00 76.31 188 GLY A CA 1
ATOM 1486 C C . GLY A 1 188 ? 15.594 6.044 -31.422 1.00 76.31 188 GLY A C 1
ATOM 1487 O O . GLY A 1 188 ? 16.786 6.156 -31.676 1.00 76.31 188 GLY A O 1
ATOM 1488 N N . ARG A 1 189 ? 14.986 6.836 -30.530 1.00 69.00 189 ARG A N 1
ATOM 1489 C CA . ARG A 1 189 ? 15.630 7.927 -29.773 1.00 69.00 189 ARG A CA 1
ATOM 1490 C C . ARG A 1 189 ? 15.776 7.618 -28.280 1.00 69.00 189 ARG A C 1
ATOM 1492 O O . ARG A 1 189 ? 15.934 8.538 -27.481 1.00 69.00 189 ARG A O 1
ATOM 1499 N N . ALA A 1 190 ? 15.672 6.350 -27.890 1.00 67.69 190 ALA A N 1
ATOM 1500 C CA . ALA A 1 190 ? 15.965 5.933 -26.525 1.00 67.69 190 ALA A CA 1
ATOM 1501 C C . ALA A 1 190 ? 17.469 6.114 -26.268 1.00 67.69 190 ALA A C 1
ATOM 1503 O O . ALA A 1 190 ? 18.296 5.468 -26.909 1.00 67.69 190 ALA A O 1
ATOM 1504 N N . ALA A 1 191 ? 17.821 7.034 -25.370 1.00 62.84 191 ALA A N 1
ATOM 1505 C CA . ALA A 1 191 ? 19.208 7.278 -24.997 1.00 62.84 191 ALA A CA 1
ATOM 1506 C C . ALA A 1 191 ? 19.604 6.344 -23.849 1.00 62.84 191 ALA A C 1
ATOM 1508 O O . ALA A 1 191 ? 18.968 6.351 -22.789 1.00 62.84 191 ALA A O 1
ATOM 1509 N N . ALA A 1 192 ? 20.667 5.567 -24.054 1.00 63.59 192 ALA A N 1
ATOM 1510 C CA . ALA A 1 192 ? 21.249 4.758 -22.996 1.00 63.59 192 ALA A CA 1
ATOM 1511 C C . ALA A 1 192 ? 21.917 5.652 -21.945 1.00 63.59 192 ALA A C 1
ATOM 1513 O O . ALA A 1 192 ? 22.551 6.654 -22.275 1.00 63.59 192 ALA A O 1
ATOM 1514 N N . SER A 1 193 ? 21.794 5.274 -20.676 1.00 60.91 193 SER A N 1
ATOM 1515 C CA . SER A 1 193 ? 22.525 5.903 -19.578 1.00 60.91 193 SER A CA 1
ATOM 1516 C C . SER A 1 193 ? 23.211 4.831 -18.745 1.00 60.91 193 SER A C 1
ATOM 1518 O O . SER A 1 193 ? 22.575 3.879 -18.286 1.00 60.91 193 SER A O 1
ATOM 1520 N N . ALA A 1 194 ? 24.517 5.014 -18.545 1.00 57.22 194 ALA A N 1
ATOM 1521 C CA . ALA A 1 194 ? 25.336 4.159 -17.693 1.00 57.22 194 ALA A CA 1
ATOM 1522 C C . ALA A 1 194 ? 24.987 4.311 -16.200 1.00 57.22 194 ALA A C 1
ATOM 1524 O O . ALA A 1 194 ? 25.247 3.407 -15.419 1.00 57.22 194 ALA A O 1
ATOM 1525 N N . GLN A 1 195 ? 24.370 5.429 -15.798 1.00 56.62 195 GLN A N 1
ATOM 1526 C CA . GLN A 1 195 ? 23.972 5.692 -14.406 1.00 56.62 195 GLN A CA 1
ATOM 1527 C C . GLN A 1 195 ? 22.629 5.061 -14.022 1.00 56.62 195 GLN A C 1
ATOM 1529 O O . GLN A 1 195 ? 22.295 5.005 -12.843 1.00 56.62 195 GLN A O 1
ATOM 1534 N N . THR A 1 196 ? 21.849 4.600 -15.000 1.00 58.06 196 THR A N 1
ATOM 1535 C CA . THR A 1 196 ? 20.502 4.043 -14.786 1.00 58.06 196 THR A CA 1
ATOM 1536 C C . THR A 1 196 ? 20.361 2.635 -15.358 1.00 58.06 196 THR A C 1
ATOM 1538 O O . THR A 1 196 ? 19.242 2.156 -15.518 1.00 58.06 196 THR A O 1
ATOM 1541 N N . ASN A 1 197 ? 21.481 1.982 -15.694 1.00 53.69 197 ASN A N 1
ATOM 1542 C CA . ASN A 1 197 ? 21.512 0.660 -16.323 1.00 53.69 197 ASN A CA 1
ATOM 1543 C C . ASN A 1 197 ? 20.542 0.527 -17.514 1.00 53.69 197 ASN A C 1
ATOM 1545 O O . ASN A 1 197 ? 19.892 -0.501 -17.682 1.00 53.69 197 ASN A O 1
ATOM 1549 N N . GLY A 1 198 ? 20.448 1.554 -18.371 1.00 59.12 198 GLY A N 1
ATOM 1550 C CA . GLY A 1 198 ? 19.852 1.367 -19.697 1.00 59.12 198 GLY A CA 1
ATOM 1551 C C . GLY A 1 198 ? 19.084 2.537 -20.303 1.00 59.12 198 GLY A C 1
ATOM 1552 O O . GLY A 1 198 ? 19.056 2.610 -21.525 1.00 59.12 198 GLY A O 1
ATOM 1553 N N . HIS A 1 199 ? 18.492 3.462 -19.533 1.00 69.00 199 HIS A N 1
ATOM 1554 C CA . HIS A 1 199 ? 17.681 4.558 -20.107 1.00 69.00 199 HIS A CA 1
ATOM 1555 C C . HIS A 1 199 ? 17.821 5.879 -19.339 1.00 69.00 199 HIS A C 1
ATOM 1557 O O . HIS A 1 199 ? 17.534 5.945 -18.145 1.00 69.00 199 HIS A O 1
ATOM 1563 N N . ALA A 1 200 ? 18.196 6.960 -20.031 1.00 74.62 200 ALA A N 1
ATOM 1564 C CA . ALA A 1 200 ? 18.326 8.306 -19.452 1.00 74.62 200 ALA A CA 1
ATOM 1565 C C . ALA A 1 200 ? 16.984 8.935 -19.009 1.00 74.62 200 ALA A C 1
ATOM 1567 O O . ALA A 1 200 ? 16.965 9.932 -18.288 1.00 74.62 200 ALA A O 1
ATOM 1568 N N . ASP A 1 201 ? 15.863 8.350 -19.436 1.00 80.75 201 ASP A N 1
ATOM 1569 C CA . ASP A 1 201 ? 14.513 8.822 -19.114 1.00 80.75 201 ASP A CA 1
ATOM 1570 C C . ASP A 1 201 ? 14.124 8.589 -17.643 1.00 80.75 201 ASP A C 1
ATOM 1572 O O . ASP A 1 201 ? 13.164 9.189 -17.168 1.00 80.75 201 ASP A O 1
ATOM 1576 N N . PHE A 1 202 ? 14.851 7.738 -16.912 1.00 86.25 202 PHE A N 1
ATOM 1577 C CA . PHE A 1 202 ? 14.520 7.343 -15.541 1.00 86.25 202 PHE A CA 1
ATOM 1578 C C . PHE A 1 202 ? 15.543 7.843 -14.529 1.00 86.25 202 PHE A C 1
ATOM 1580 O O . PHE A 1 202 ? 16.726 7.994 -14.827 1.00 86.25 202 PHE A O 1
ATOM 1587 N N . LYS A 1 203 ? 15.080 8.118 -13.310 1.00 85.81 203 LYS A N 1
ATOM 1588 C CA . LYS A 1 203 ? 15.946 8.469 -12.186 1.00 85.81 203 LYS A CA 1
ATOM 1589 C C . LYS A 1 203 ? 16.737 7.228 -11.751 1.00 85.81 203 LYS A C 1
ATOM 1591 O O . LYS A 1 203 ? 16.172 6.132 -11.750 1.00 85.81 203 LYS A O 1
ATOM 1596 N N . PRO A 1 204 ? 18.009 7.376 -11.341 1.00 83.94 204 PRO A N 1
ATOM 1597 C CA . PRO A 1 204 ? 18.727 6.295 -10.678 1.00 83.94 204 PRO A CA 1
ATOM 1598 C C . PRO A 1 204 ? 17.958 5.824 -9.441 1.00 83.94 204 PRO A C 1
ATOM 1600 O O . PRO A 1 204 ? 17.466 6.644 -8.660 1.00 83.94 204 PRO A O 1
ATOM 1603 N N . ILE A 1 205 ? 17.863 4.508 -9.253 1.00 87.88 205 ILE A N 1
ATOM 1604 C CA . ILE A 1 205 ? 17.258 3.942 -8.047 1.00 87.88 205 ILE A CA 1
ATOM 1605 C C . ILE A 1 205 ? 18.304 3.998 -6.936 1.00 87.88 205 ILE A C 1
ATOM 1607 O O . ILE A 1 205 ? 19.326 3.321 -7.004 1.00 87.88 205 ILE A O 1
ATOM 1611 N N . GLY A 1 206 ? 18.047 4.827 -5.928 1.00 89.25 206 GLY A N 1
ATOM 1612 C CA . GLY A 1 206 ? 18.858 4.911 -4.717 1.00 89.25 206 GLY A CA 1
ATOM 1613 C C . GLY A 1 206 ? 18.070 4.509 -3.475 1.00 89.25 206 GLY A C 1
ATOM 1614 O O . GLY A 1 206 ? 16.859 4.293 -3.529 1.00 89.25 206 GLY A O 1
ATOM 1615 N N . GLU A 1 207 ? 18.750 4.484 -2.331 1.00 93.38 207 GLU A N 1
ATOM 1616 C CA . GLU A 1 207 ? 18.169 4.114 -1.033 1.00 93.38 207 GLU A CA 1
ATOM 1617 C C . GLU A 1 207 ? 16.898 4.908 -0.691 1.00 93.38 207 GLU A C 1
ATOM 1619 O O . GLU A 1 207 ? 15.910 4.340 -0.222 1.00 93.38 207 GLU A O 1
ATOM 1624 N N . GLY A 1 208 ? 16.872 6.202 -1.027 1.00 92.56 208 GLY A N 1
ATOM 1625 C CA . GLY A 1 208 ? 15.707 7.063 -0.823 1.00 92.56 208 GLY A CA 1
ATOM 1626 C C . GLY A 1 208 ? 14.422 6.542 -1.479 1.00 92.56 208 GLY A C 1
ATOM 1627 O O . GLY A 1 208 ? 13.341 6.772 -0.945 1.00 92.56 208 GLY A O 1
ATOM 1628 N N . THR A 1 209 ? 14.511 5.787 -2.580 1.00 92.19 209 THR A N 1
ATOM 1629 C CA . THR A 1 209 ? 13.348 5.164 -3.230 1.00 92.19 209 THR A CA 1
ATOM 1630 C C . THR A 1 209 ? 12.680 4.136 -2.317 1.00 92.19 209 THR A C 1
ATOM 1632 O O . THR A 1 209 ? 11.450 4.115 -2.221 1.00 92.19 209 THR A O 1
ATOM 1635 N N . CYS A 1 210 ? 13.487 3.319 -1.634 1.00 94.19 210 CYS A N 1
ATOM 1636 C CA . CYS A 1 210 ? 13.040 2.258 -0.733 1.00 94.19 210 CYS A CA 1
ATOM 1637 C C . CYS A 1 210 ? 12.537 2.819 0.601 1.00 94.19 210 CYS A C 1
ATOM 1639 O O . CYS A 1 210 ? 11.508 2.373 1.112 1.00 94.19 210 CYS A O 1
ATOM 1641 N N . LEU A 1 211 ? 13.224 3.833 1.138 1.00 93.62 211 LEU A N 1
ATOM 1642 C CA . LEU A 1 211 ? 12.911 4.423 2.445 1.00 93.62 211 LEU A CA 1
ATOM 1643 C C . LEU A 1 211 ? 11.564 5.156 2.495 1.00 93.62 211 LEU A C 1
ATOM 1645 O O . LEU A 1 211 ? 11.054 5.417 3.583 1.00 93.62 211 LEU A O 1
ATOM 1649 N N . ARG A 1 212 ? 10.941 5.441 1.342 1.00 90.56 212 ARG A N 1
ATOM 1650 C CA . ARG A 1 212 ? 9.555 5.942 1.297 1.00 90.56 212 ARG A CA 1
ATOM 1651 C C . ARG A 1 212 ? 8.572 4.977 1.955 1.00 90.56 212 ARG A C 1
ATOM 1653 O O . ARG A 1 212 ? 7.611 5.427 2.561 1.00 90.56 212 ARG A O 1
ATOM 1660 N N . CYS A 1 213 ? 8.816 3.674 1.808 1.00 93.81 213 CYS A N 1
ATOM 1661 C CA . CYS A 1 213 ? 7.947 2.620 2.328 1.00 93.81 213 CYS A CA 1
ATOM 1662 C C . CYS A 1 213 ? 8.597 1.829 3.463 1.00 93.81 213 CYS A C 1
ATOM 1664 O O . CYS A 1 213 ? 7.890 1.334 4.332 1.00 93.81 213 CYS A O 1
ATOM 1666 N N . HIS A 1 214 ? 9.927 1.714 3.476 1.00 94.38 214 HIS A N 1
ATOM 1667 C CA . HIS A 1 214 ? 10.681 0.994 4.498 1.00 94.38 214 HIS A CA 1
ATOM 1668 C C . HIS A 1 214 ? 11.376 1.965 5.447 1.00 94.38 214 HIS A C 1
ATOM 1670 O O . HIS A 1 214 ? 12.535 2.324 5.260 1.00 94.38 214 HIS A O 1
ATOM 1676 N N . ASN A 1 215 ? 10.656 2.391 6.476 1.00 89.94 215 ASN A N 1
ATOM 1677 C CA . ASN A 1 215 ? 11.166 3.293 7.500 1.00 89.94 215 ASN A CA 1
ATOM 1678 C C . ASN A 1 215 ? 11.102 2.621 8.881 1.00 89.94 215 ASN A C 1
ATOM 1680 O O . ASN A 1 215 ? 10.720 1.458 9.006 1.00 89.94 215 ASN A O 1
ATOM 1684 N N . LYS A 1 216 ? 11.486 3.344 9.938 1.00 89.50 216 LYS A N 1
ATOM 1685 C CA . LYS A 1 216 ? 11.517 2.795 11.303 1.00 89.50 216 LYS A CA 1
ATOM 1686 C C . LYS A 1 216 ? 10.155 2.317 11.812 1.00 89.50 216 LYS A C 1
ATOM 1688 O O . LYS A 1 216 ? 10.129 1.450 12.674 1.00 89.50 216 LYS A O 1
ATOM 1693 N N . GLU A 1 217 ? 9.057 2.874 11.312 1.00 85.00 217 GLU A N 1
ATOM 1694 C CA . GLU A 1 217 ? 7.701 2.527 11.746 1.00 85.00 217 GLU A CA 1
ATOM 1695 C C . GLU A 1 217 ? 7.184 1.293 10.999 1.00 85.00 217 GLU A C 1
ATOM 1697 O O . GLU A 1 217 ? 6.639 0.375 11.607 1.00 85.00 217 GLU A O 1
ATOM 1702 N N . SER A 1 218 ? 7.409 1.233 9.685 1.00 84.88 218 SER A N 1
ATOM 1703 C CA . SER A 1 218 ? 6.892 0.171 8.816 1.00 84.88 218 SER A CA 1
ATOM 1704 C C . SER A 1 218 ? 7.827 -1.034 8.673 1.00 84.88 218 SER A C 1
ATOM 1706 O O . SER A 1 218 ? 7.387 -2.142 8.363 1.00 84.88 218 SER A O 1
ATOM 1708 N N . SER A 1 219 ? 9.137 -0.844 8.833 1.00 87.94 219 SER A N 1
ATOM 1709 C CA . SER A 1 219 ? 10.168 -1.872 8.654 1.00 87.94 219 SER A CA 1
ATOM 1710 C C . SER A 1 219 ? 11.414 -1.569 9.507 1.00 87.94 219 SER A C 1
ATOM 1712 O O . SER A 1 219 ? 12.466 -1.233 8.961 1.00 87.94 219 SER A O 1
ATOM 1714 N N . PRO A 1 220 ? 11.339 -1.728 10.845 1.00 89.69 220 PRO A N 1
ATOM 1715 C CA . PRO A 1 220 ? 12.415 -1.348 11.771 1.00 89.69 220 PRO A CA 1
ATOM 1716 C C . PRO A 1 220 ? 13.782 -1.983 11.471 1.00 89.69 220 PRO A C 1
ATOM 1718 O O . PRO A 1 220 ? 14.815 -1.382 11.748 1.00 89.69 220 PRO A O 1
ATOM 1721 N N . ASN A 1 221 ? 13.778 -3.186 10.891 1.00 92.69 221 ASN A N 1
ATOM 1722 C CA . ASN A 1 221 ? 14.976 -3.972 10.580 1.00 92.69 221 ASN A CA 1
ATOM 1723 C C . ASN A 1 221 ? 15.330 -3.939 9.081 1.00 92.69 221 ASN A C 1
ATOM 1725 O O . ASN A 1 221 ? 15.946 -4.874 8.571 1.00 92.69 221 ASN A O 1
ATOM 1729 N N . PHE A 1 222 ? 14.880 -2.922 8.342 1.00 95.50 222 PHE A N 1
ATOM 1730 C CA . PHE A 1 222 ? 15.175 -2.812 6.917 1.00 95.50 222 PHE A CA 1
ATOM 1731 C C . PHE A 1 222 ? 16.669 -2.567 6.673 1.00 95.50 222 PHE A C 1
ATOM 1733 O O . PHE A 1 222 ? 17.239 -1.600 7.174 1.00 95.50 222 PHE A O 1
ATOM 1740 N N . ASN A 1 223 ? 17.282 -3.421 5.854 1.00 95.44 223 ASN A N 1
ATOM 1741 C CA . ASN A 1 223 ? 18.633 -3.238 5.337 1.00 95.44 223 ASN A CA 1
ATOM 1742 C C . ASN A 1 223 ? 18.555 -3.020 3.822 1.00 95.44 223 ASN A C 1
ATOM 1744 O O . ASN A 1 223 ? 18.196 -3.936 3.078 1.00 95.44 223 ASN A O 1
ATOM 1748 N N . TYR A 1 224 ? 18.900 -1.812 3.372 1.00 93.62 224 TYR A N 1
ATOM 1749 C CA . TYR A 1 224 ? 18.840 -1.447 1.959 1.00 93.62 224 TYR A CA 1
ATOM 1750 C C . TYR A 1 224 ? 19.710 -2.350 1.081 1.00 93.62 224 TYR A C 1
ATOM 1752 O O . TYR A 1 224 ? 19.235 -2.840 0.060 1.00 93.62 224 TYR A O 1
ATOM 1760 N N . GLN A 1 225 ? 20.956 -2.607 1.483 1.00 93.75 225 GLN A N 1
ATOM 1761 C CA . GLN A 1 225 ? 21.917 -3.356 0.671 1.00 93.75 225 GLN A CA 1
ATOM 1762 C C . GLN A 1 225 ? 21.433 -4.790 0.422 1.00 93.75 225 GLN A C 1
ATOM 1764 O O . GLN A 1 225 ? 21.453 -5.265 -0.711 1.00 93.75 225 GLN A O 1
ATOM 1769 N N . GLU A 1 226 ? 20.919 -5.457 1.455 1.00 94.69 226 GLU A N 1
ATOM 1770 C CA . GLU A 1 226 ? 20.380 -6.815 1.337 1.00 94.69 226 GLU A CA 1
ATOM 1771 C C . GLU A 1 226 ? 19.043 -6.863 0.590 1.00 94.69 226 GLU A C 1
ATOM 1773 O O . GLU A 1 226 ? 18.791 -7.783 -0.192 1.00 94.69 226 GLU A O 1
ATOM 1778 N N . ALA A 1 227 ? 18.156 -5.896 0.842 1.00 93.81 227 ALA A N 1
ATOM 1779 C CA . ALA A 1 227 ? 16.841 -5.853 0.212 1.00 93.81 227 ALA A CA 1
ATOM 1780 C C . ALA A 1 227 ? 16.934 -5.518 -1.282 1.00 93.81 227 ALA A C 1
ATOM 1782 O O . ALA A 1 227 ? 16.212 -6.110 -2.084 1.00 93.81 227 ALA A O 1
ATOM 1783 N N . PHE A 1 228 ? 17.847 -4.623 -1.667 1.00 93.75 228 PHE A N 1
ATOM 1784 C CA . PHE A 1 228 ? 18.036 -4.206 -3.055 1.00 93.75 228 PHE A CA 1
ATOM 1785 C C . PHE A 1 228 ? 18.447 -5.379 -3.957 1.00 93.75 228 PHE A C 1
ATOM 1787 O O . PHE A 1 228 ? 17.904 -5.546 -5.049 1.00 93.75 228 PHE A O 1
ATOM 1794 N N . LEU A 1 229 ? 19.303 -6.279 -3.461 1.00 93.44 229 LEU A N 1
ATOM 1795 C CA . LEU A 1 229 ? 19.704 -7.497 -4.179 1.00 93.44 229 LEU A CA 1
ATOM 1796 C C . LEU A 1 229 ? 18.532 -8.444 -4.486 1.00 93.44 229 LEU A C 1
ATOM 1798 O O . LEU A 1 229 ? 18.623 -9.254 -5.404 1.00 93.44 229 LEU A O 1
ATOM 1802 N N . LYS A 1 230 ? 17.418 -8.352 -3.750 1.00 93.19 230 LYS A N 1
ATOM 1803 C CA . LYS A 1 230 ? 16.224 -9.186 -3.973 1.00 93.19 230 LYS A CA 1
ATOM 1804 C C . LYS A 1 230 ? 15.299 -8.628 -5.056 1.00 93.19 230 LYS A C 1
ATOM 1806 O O . LYS A 1 230 ? 14.399 -9.334 -5.505 1.00 93.19 230 LYS A O 1
ATOM 1811 N N . VAL A 1 231 ? 15.487 -7.370 -5.455 1.00 93.06 231 VAL A N 1
ATOM 1812 C CA . VAL A 1 231 ? 14.621 -6.665 -6.418 1.00 93.06 231 VAL A CA 1
ATOM 1813 C C . VAL A 1 231 ? 15.363 -6.205 -7.677 1.00 93.06 231 VAL A C 1
ATOM 1815 O O . VAL A 1 231 ? 14.734 -5.673 -8.587 1.00 93.06 231 VAL A O 1
ATOM 1818 N N . THR A 1 232 ? 16.678 -6.422 -7.742 1.00 89.75 232 THR A N 1
ATOM 1819 C CA . THR A 1 232 ? 17.509 -6.117 -8.914 1.00 89.75 232 THR A CA 1
ATOM 1820 C C . THR A 1 232 ? 17.258 -7.100 -10.063 1.00 89.75 232 THR A C 1
ATOM 1822 O O . THR A 1 232 ? 16.961 -8.276 -9.831 1.00 89.75 232 THR A O 1
ATOM 1825 N N . HIS A 1 233 ? 17.405 -6.622 -11.299 1.00 89.00 233 HIS A N 1
ATOM 1826 C CA . HIS A 1 233 ? 17.238 -7.383 -12.540 1.00 89.00 233 HIS A CA 1
ATOM 1827 C C . HIS A 1 233 ? 18.181 -6.883 -13.634 1.00 89.00 233 HIS A C 1
ATOM 1829 O O . HIS A 1 233 ? 18.634 -5.720 -13.532 1.00 89.00 233 HIS A O 1
#

pLDDT: mean 83.6, std 11.91, range [37.19, 96.81]

Foldseek 3Di:
DPDPDAAEAEDEDAQDADQFWDDDPNHTYGYQGDDPQWDWDWDWDDDPNDTDTPGIGIHGDDPVDDDDPVVVVVVVVVVVVCCVVVVLPPLPPCPDAQCQFLVVVCVPPVPLSVLQCVDCQVVLQVVCVVVVNQPPPLSCQQQWDPPPDDSGDDHCSPRVRRGGHHPCLQWPFPDDDSVVVVVCVVVVNFDQDPQQRGGPRTDRGDPVSVCSQCPCVRPVPDDSVVVVVSNDD

Sequence (233 aa):
QKVNGIDIIISGHDTQRTQKPARIGKTVVMQMGSKGKYLGHLEFKVASNLISLVEGKLVSLNAKIPDDQRLAGLVSEFDKAFVSHYPLKSPKAIENFSLLSDRSCIQCHRKEHRQWSSTLHRKAWQSLIDKEQTSDPECLQCHTTLFKQSDGFTTVFETPDLVNVQCADCHQLTGGNPQEHINKFRRGRAAASAQTNGHADFKPIGEGTCLRCHNKESSPNFNYQEAFLKVTH